Protein AF-A0A962V6L7-F1 (afdb_monomer)

Nearest PDB structures (foldseek):
  2yg5-assembly1_A-2  TM=6.414E-01  e=8.087E-04  Rhodococcus erythropolis
  2yg7-assembly2_B  TM=6.264E-01  e=8.589E-04  Rhodococcus erythropolis
  2yg6-assembly1_A  TM=6.309E-01  e=1.880E-03  Rhodococcus erythropolis
  6c71-assembly2_D-2  TM=6.045E-01  e=1.666E-03  Pseudomonas putida S16
  1gos-assembly1_A  TM=7.308E-01  e=9.004E-03  Homo sapiens

pLDDT: mean 92.3, std 7.52, range [54.34, 98.56]

Structure (mmCIF, N/CA/C/O backbone):
data_AF-A0A962V6L7-F1
#
_entry.id   AF-A0A962V6L7-F1
#
loop_
_atom_site.group_PDB
_atom_site.id
_atom_site.type_symbol
_atom_site.label_atom_id
_atom_site.label_alt_id
_atom_site.label_comp_id
_atom_site.label_asym_id
_atom_site.label_entity_id
_atom_site.label_seq_id
_atom_site.pdbx_PDB_ins_code
_atom_site.Cartn_x
_atom_site.Cartn_y
_atom_site.Cartn_z
_atom_site.occupancy
_atom_site.B_iso_or_equiv
_atom_site.auth_seq_id
_atom_site.auth_comp_id
_atom_site.auth_asym_id
_atom_site.auth_atom_id
_atom_site.pdbx_PDB_model_num
ATOM 1 N N . THR A 1 1 ? -13.309 -2.234 -19.458 1.00 56.94 1 THR A N 1
ATOM 2 C CA . THR A 1 1 ? -12.148 -1.330 -19.311 1.00 56.94 1 THR A CA 1
ATOM 3 C C . THR A 1 1 ? -10.928 -2.188 -19.048 1.00 56.94 1 THR A C 1
ATOM 5 O O . THR A 1 1 ? -11.046 -3.097 -18.237 1.00 56.94 1 THR A O 1
ATOM 8 N N . GLN A 1 2 ? -9.816 -1.990 -19.760 1.00 66.06 2 GLN A N 1
ATOM 9 C CA . GLN A 1 2 ? -8.560 -2.708 -19.496 1.00 66.06 2 GLN A CA 1
ATOM 10 C C . GLN A 1 2 ? -7.674 -1.850 -18.589 1.00 66.06 2 GLN A C 1
ATOM 12 O O . GLN A 1 2 ? -7.504 -0.662 -18.853 1.00 66.06 2 GLN A O 1
ATOM 17 N N . MET A 1 3 ? -7.132 -2.437 -17.523 1.00 75.31 3 MET A N 1
ATOM 18 C CA . MET A 1 3 ? -6.171 -1.767 -16.647 1.00 75.31 3 MET A CA 1
ATOM 19 C C . MET A 1 3 ? -4.764 -1.919 -17.238 1.00 75.31 3 MET A C 1
ATOM 21 O O . MET A 1 3 ? -4.361 -3.021 -17.603 1.00 75.31 3 MET A O 1
ATOM 25 N N . SER A 1 4 ? -4.016 -0.820 -17.340 1.00 82.62 4 SER A N 1
ATOM 26 C CA . SER A 1 4 ? -2.616 -0.827 -17.777 1.00 82.62 4 SER A CA 1
ATOM 27 C C . SER A 1 4 ? -1.814 0.229 -17.019 1.00 82.62 4 SER A C 1
ATOM 29 O O . SER A 1 4 ? -2.394 1.091 -16.365 1.00 82.62 4 SER A O 1
ATOM 31 N N . PHE A 1 5 ? -0.487 0.155 -17.109 1.00 87.88 5 PHE A N 1
ATOM 32 C CA . PHE A 1 5 ? 0.422 1.130 -16.512 1.00 87.88 5 PHE A CA 1
ATOM 33 C C . PHE A 1 5 ? 1.066 1.999 -17.597 1.00 87.88 5 PHE A C 1
ATOM 35 O O . PHE A 1 5 ? 1.584 1.482 -18.597 1.00 87.88 5 PHE A O 1
ATOM 42 N N . SER A 1 6 ? 1.057 3.312 -17.381 1.00 91.12 6 SER A N 1
ATOM 43 C CA . SER A 1 6 ? 1.708 4.308 -18.231 1.00 91.12 6 SER A CA 1
ATOM 44 C C . SER A 1 6 ? 2.464 5.325 -17.401 1.00 91.12 6 SER A C 1
ATOM 46 O O . SER A 1 6 ? 2.080 5.627 -16.275 1.00 91.12 6 SER A O 1
ATOM 48 N N . ILE A 1 7 ? 3.505 5.885 -18.003 1.00 93.38 7 ILE A N 1
ATOM 49 C CA . ILE A 1 7 ? 4.295 6.965 -17.431 1.00 93.38 7 ILE A CA 1
ATOM 50 C C . ILE A 1 7 ? 4.282 8.142 -18.383 1.00 93.38 7 ILE A C 1
ATOM 52 O O . ILE A 1 7 ? 4.470 7.969 -19.587 1.00 93.38 7 ILE A O 1
ATOM 56 N N . GLN A 1 8 ? 4.116 9.321 -17.800 1.00 93.44 8 GLN A N 1
ATOM 57 C CA . GLN A 1 8 ? 4.464 10.604 -18.376 1.00 93.44 8 GLN A CA 1
ATOM 58 C C . GLN A 1 8 ? 5.347 11.315 -17.353 1.00 93.44 8 GLN A C 1
ATOM 60 O O . GLN A 1 8 ? 4.944 11.537 -16.216 1.00 93.44 8 GLN A O 1
ATOM 65 N N . CYS A 1 9 ? 6.585 11.604 -17.732 1.00 92.50 9 CYS A N 1
ATOM 66 C CA . CYS A 1 9 ? 7.539 12.308 -16.892 1.00 92.50 9 CYS A CA 1
ATOM 67 C C . CYS A 1 9 ? 7.826 13.665 -17.525 1.00 92.50 9 CYS A C 1
ATOM 69 O O . CYS A 1 9 ? 8.613 13.746 -18.466 1.00 92.50 9 CYS A O 1
ATOM 71 N N . GLU A 1 10 ? 7.217 14.723 -16.995 1.00 91.94 10 GLU A N 1
ATOM 72 C CA . GLU A 1 10 ? 7.360 16.086 -17.525 1.00 91.94 10 GLU A CA 1
ATOM 73 C C . GLU A 1 10 ? 8.818 16.562 -17.516 1.00 91.94 10 GLU A C 1
ATOM 75 O O . GLU A 1 10 ? 9.298 17.114 -18.501 1.00 91.94 10 GLU A O 1
ATOM 80 N N . GLN A 1 11 ? 9.565 16.248 -16.451 1.00 90.19 11 GLN A N 1
ATOM 81 C CA . GLN A 1 11 ? 10.970 16.646 -16.298 1.00 90.19 11 GLN A CA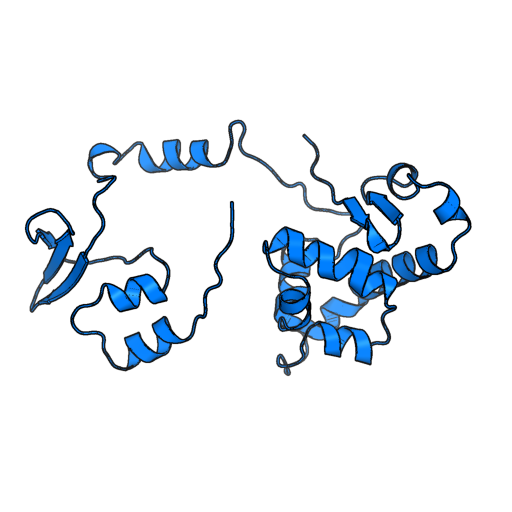 1
ATOM 82 C C . GLN A 1 11 ? 11.885 16.080 -17.394 1.00 90.19 11 GLN A C 1
ATOM 84 O O . GLN A 1 11 ? 12.805 16.753 -17.850 1.00 90.19 11 GLN A O 1
ATOM 89 N N . SER A 1 12 ? 11.661 14.829 -17.811 1.00 90.00 12 SER A N 1
ATOM 90 C CA . SER A 1 12 ? 12.481 14.163 -18.837 1.00 90.00 12 SER A CA 1
ATOM 91 C C . SER A 1 12 ? 11.824 14.142 -20.222 1.00 90.00 12 SER A C 1
ATOM 93 O O . SER A 1 12 ? 12.437 13.687 -21.194 1.00 90.00 12 SER A O 1
ATOM 95 N N . GLY A 1 13 ? 10.560 14.565 -20.304 1.00 92.75 13 GLY A N 1
ATOM 96 C CA . GLY A 1 13 ? 9.676 14.391 -21.452 1.00 92.75 13 GLY A CA 1
ATOM 97 C C . GLY A 1 13 ? 9.390 12.928 -21.817 1.00 92.75 13 GLY A C 1
ATOM 98 O O . GLY A 1 13 ? 8.934 12.674 -22.932 1.00 92.75 13 GLY A O 1
ATOM 99 N N . LEU A 1 14 ? 9.720 11.948 -20.966 1.00 93.81 14 LEU A N 1
ATOM 100 C CA . LEU A 1 14 ? 9.532 10.528 -21.273 1.00 93.81 14 LEU A CA 1
ATOM 101 C C . LEU A 1 14 ? 8.062 10.131 -21.150 1.00 93.81 14 LEU A C 1
ATOM 103 O O . LEU A 1 14 ? 7.465 10.302 -20.091 1.00 93.81 14 LEU A O 1
ATOM 107 N N . GLU A 1 15 ? 7.533 9.490 -22.191 1.00 95.25 15 GLU A N 1
ATOM 108 C CA . GLU A 1 15 ? 6.211 8.862 -22.158 1.00 95.25 15 GLU A CA 1
ATOM 109 C C . GLU A 1 15 ? 6.251 7.450 -22.740 1.00 95.25 15 GLU A C 1
ATOM 111 O O . GLU A 1 15 ? 6.875 7.210 -23.782 1.00 95.25 15 GLU A O 1
ATOM 116 N N . TYR A 1 16 ? 5.575 6.515 -22.071 1.00 94.62 16 TYR A N 1
ATOM 117 C CA . TYR A 1 16 ? 5.339 5.161 -22.571 1.00 94.62 16 TYR A CA 1
ATOM 118 C C . TYR A 1 16 ? 4.182 4.476 -21.832 1.00 94.62 16 TYR A C 1
ATOM 120 O O . TYR A 1 16 ? 3.827 4.838 -20.710 1.00 94.62 16 TYR A O 1
ATOM 128 N N . ASN A 1 17 ? 3.621 3.431 -22.443 1.00 91.81 17 ASN A N 1
ATOM 129 C CA . ASN A 1 17 ? 2.630 2.558 -21.818 1.00 91.81 17 ASN A CA 1
ATOM 130 C C . ASN A 1 17 ? 2.987 1.078 -22.035 1.00 91.81 17 ASN A C 1
ATOM 132 O O . ASN A 1 17 ? 3.243 0.644 -23.157 1.00 91.81 17 ASN A O 1
ATOM 136 N N . GLY A 1 18 ? 2.963 0.289 -20.959 1.00 86.50 18 GLY A N 1
ATOM 137 C CA . GLY A 1 18 ? 3.412 -1.107 -20.946 1.00 86.50 18 GLY A CA 1
ATOM 138 C C . GLY A 1 18 ? 2.405 -2.156 -21.443 1.00 86.50 18 GLY A C 1
ATOM 139 O O . GLY A 1 18 ? 2.578 -3.332 -21.109 1.00 86.50 18 GLY A O 1
ATOM 140 N N . ASN A 1 19 ? 1.340 -1.767 -22.157 1.00 84.44 19 ASN A N 1
ATOM 141 C CA . ASN A 1 19 ? 0.287 -2.678 -22.626 1.00 84.44 19 ASN A CA 1
ATOM 142 C C . ASN A 1 19 ? 0.658 -3.425 -23.920 1.00 84.44 19 ASN A C 1
ATOM 144 O O . ASN A 1 19 ? 0.469 -4.630 -24.025 1.00 84.44 19 ASN A O 1
ATOM 148 N N . THR A 1 20 ? 1.197 -2.717 -24.913 1.00 86.38 20 THR A N 1
ATOM 149 C CA . THR A 1 20 ? 1.570 -3.262 -26.230 1.00 86.38 20 THR A CA 1
ATOM 150 C C . THR A 1 20 ? 2.921 -2.705 -26.670 1.00 86.38 20 THR A C 1
ATOM 152 O O . THR A 1 20 ? 3.352 -1.670 -26.169 1.00 86.38 20 THR A O 1
ATOM 155 N N . LEU A 1 21 ? 3.578 -3.319 -27.659 1.00 88.06 21 LEU A N 1
ATOM 156 C CA . LEU A 1 21 ? 4.803 -2.742 -28.237 1.00 88.06 21 LEU A CA 1
ATOM 157 C C . LEU A 1 21 ? 4.549 -1.360 -28.854 1.00 88.06 21 LEU A C 1
ATOM 159 O O . LEU A 1 21 ? 5.361 -0.452 -28.700 1.00 88.06 21 LEU A O 1
ATOM 163 N N . ASN A 1 22 ? 3.399 -1.171 -29.507 1.00 90.44 22 ASN A N 1
ATOM 164 C CA . ASN A 1 22 ? 3.061 0.112 -30.115 1.00 90.44 22 ASN A CA 1
ATOM 165 C C . ASN A 1 22 ? 2.906 1.223 -29.063 1.00 90.44 22 ASN A C 1
ATOM 167 O O . ASN A 1 22 ? 3.403 2.327 -29.267 1.00 90.44 22 ASN A O 1
ATOM 171 N N . SER A 1 23 ? 2.262 0.915 -27.933 1.00 90.50 23 SER A N 1
ATOM 172 C CA . SER A 1 23 ? 2.089 1.845 -26.811 1.00 90.50 23 SER A CA 1
ATOM 173 C C . SER A 1 23 ? 3.369 2.020 -25.982 1.00 90.50 23 SER A C 1
ATOM 175 O O . SER A 1 23 ? 3.594 3.085 -25.410 1.00 90.50 23 SER A O 1
ATOM 177 N N . LEU A 1 24 ? 4.244 1.010 -25.954 1.00 91.81 24 LEU A N 1
ATOM 178 C CA . LEU A 1 24 ? 5.559 1.085 -25.314 1.00 91.81 24 LEU A CA 1
ATOM 179 C C . LEU A 1 24 ? 6.466 2.076 -26.051 1.00 91.81 24 LEU A C 1
ATOM 181 O O . LEU A 1 24 ? 7.175 2.859 -25.426 1.00 91.81 24 LEU A O 1
ATOM 185 N N . PHE A 1 25 ? 6.389 2.086 -27.382 1.00 94.44 25 PHE A N 1
ATOM 186 C CA . PHE A 1 25 ? 7.067 3.046 -28.250 1.00 94.44 25 PHE A CA 1
ATOM 187 C C . PHE A 1 25 ? 6.117 4.142 -28.750 1.00 94.44 25 PHE A C 1
ATOM 189 O O . PHE A 1 25 ? 6.234 4.569 -29.902 1.00 94.44 25 PHE A O 1
ATOM 196 N N . ALA A 1 26 ? 5.186 4.606 -27.904 1.00 92.94 26 ALA A N 1
ATOM 197 C CA . ALA A 1 26 ? 4.312 5.739 -28.226 1.00 92.94 26 ALA A CA 1
ATOM 198 C C . ALA A 1 26 ? 5.141 6.966 -28.653 1.00 92.94 26 ALA A C 1
ATOM 200 O O . ALA A 1 26 ? 4.867 7.590 -29.676 1.00 92.94 26 ALA A O 1
ATOM 201 N N . GLN A 1 27 ? 6.251 7.221 -27.953 1.00 94.81 27 GLN A N 1
ATOM 202 C CA . GLN A 1 27 ? 7.298 8.123 -28.421 1.00 94.81 27 GLN A CA 1
ATOM 203 C C . GLN A 1 27 ? 8.297 7.380 -29.321 1.00 94.81 27 GLN A C 1
ATOM 205 O O . GLN A 1 27 ? 9.201 6.695 -28.839 1.00 94.81 27 GLN A O 1
ATOM 210 N N . ARG A 1 28 ? 8.186 7.558 -30.646 1.00 94.31 28 ARG A N 1
ATOM 211 C CA . ARG A 1 28 ? 9.009 6.839 -31.646 1.00 94.31 28 ARG A CA 1
ATOM 212 C C . ARG A 1 28 ? 10.514 7.047 -31.492 1.00 94.31 28 ARG A C 1
ATOM 214 O O . ARG A 1 28 ? 11.278 6.123 -31.743 1.00 94.31 28 ARG A O 1
ATOM 221 N N . ARG A 1 29 ? 10.944 8.207 -30.985 1.00 93.69 29 ARG A N 1
ATOM 222 C CA . ARG A 1 29 ? 12.355 8.480 -30.646 1.00 93.69 29 ARG A CA 1
ATOM 223 C C . ARG A 1 29 ? 12.966 7.451 -29.684 1.00 93.69 29 ARG A C 1
ATOM 225 O O . ARG A 1 29 ? 14.175 7.245 -29.707 1.00 93.69 29 ARG A O 1
ATOM 232 N N . ASN A 1 30 ? 12.149 6.774 -28.869 1.00 93.81 30 ASN A N 1
ATOM 233 C CA . ASN A 1 30 ? 12.625 5.739 -27.952 1.00 93.81 30 ASN A CA 1
ATOM 234 C C . ASN A 1 30 ? 13.147 4.491 -28.686 1.00 93.81 30 ASN A C 1
ATOM 236 O O . ASN A 1 30 ? 13.964 3.773 -28.114 1.00 93.81 30 ASN A O 1
ATOM 240 N N . LEU A 1 31 ? 12.769 4.274 -29.956 1.00 92.88 31 LEU A N 1
ATOM 241 C CA . LEU A 1 31 ? 13.322 3.199 -30.793 1.00 92.88 31 LEU A CA 1
ATOM 242 C C . LEU A 1 31 ? 14.832 3.336 -31.005 1.00 92.88 31 LEU A C 1
ATOM 244 O O . LEU A 1 31 ? 15.510 2.330 -31.186 1.00 92.88 31 LEU A O 1
ATOM 248 N N . LEU A 1 32 ? 15.355 4.563 -30.953 1.00 94.81 32 LEU A N 1
ATOM 249 C CA . LEU A 1 32 ? 16.772 4.873 -31.145 1.00 94.81 32 LEU A CA 1
ATOM 250 C C . LEU A 1 32 ? 17.468 5.278 -29.838 1.00 94.81 32 LEU A C 1
ATOM 252 O O . LEU A 1 32 ? 18.606 5.730 -29.872 1.00 94.81 32 LEU A O 1
ATOM 256 N N . ARG A 1 33 ? 16.805 5.147 -28.677 1.00 94.06 33 ARG A N 1
ATOM 257 C CA . ARG A 1 33 ? 17.316 5.623 -27.381 1.00 94.06 33 ARG A CA 1
ATOM 258 C C . ARG A 1 33 ? 17.926 4.465 -26.580 1.00 94.06 33 ARG A C 1
ATOM 260 O O . ARG A 1 33 ? 17.176 3.720 -25.945 1.00 94.06 33 ARG A O 1
ATOM 267 N N . PRO A 1 34 ? 19.265 4.334 -26.479 1.00 93.94 34 PRO A N 1
ATOM 268 C CA . PRO A 1 34 ? 19.895 3.201 -25.787 1.00 93.94 34 PRO A CA 1
ATOM 269 C C . PRO A 1 34 ? 19.501 3.099 -24.308 1.00 93.94 34 PRO A C 1
ATOM 271 O O . PRO A 1 34 ? 19.337 2.006 -23.768 1.00 93.94 34 PRO A O 1
ATOM 274 N N . GLY A 1 35 ? 19.292 4.247 -23.651 1.00 93.62 35 GLY A N 1
ATOM 275 C CA . GLY A 1 35 ? 18.826 4.303 -22.264 1.00 93.62 35 GLY A CA 1
ATOM 276 C C . GLY A 1 35 ? 17.453 3.655 -22.050 1.00 93.62 35 GLY A C 1
ATOM 277 O O . GLY A 1 35 ? 17.235 3.043 -21.008 1.00 93.62 35 GLY A O 1
ATOM 278 N N . PHE A 1 36 ? 16.559 3.719 -23.044 1.00 95.50 36 PHE A N 1
ATOM 279 C CA . PHE A 1 36 ? 15.237 3.096 -22.964 1.00 95.50 36 PHE A CA 1
ATOM 280 C C . PHE A 1 36 ? 15.351 1.568 -23.002 1.00 95.50 36 PHE A C 1
ATOM 282 O O . PHE A 1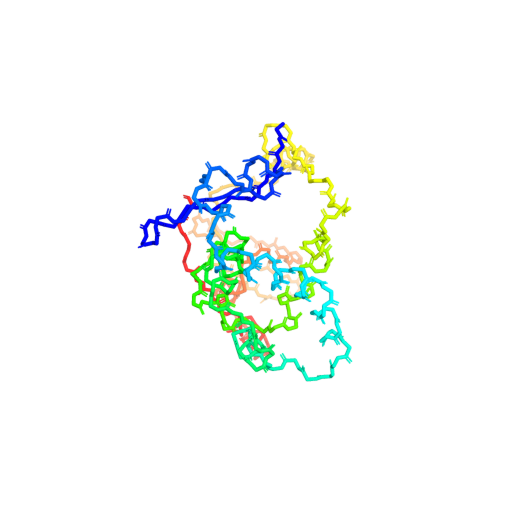 36 ? 14.799 0.886 -22.148 1.00 95.50 36 PHE A O 1
ATOM 289 N N . TYR A 1 37 ? 16.174 1.015 -23.897 1.00 96.19 37 TYR A N 1
ATOM 290 C CA . TYR A 1 37 ? 16.429 -0.430 -23.924 1.00 96.19 37 TYR A CA 1
ATOM 291 C C . TYR A 1 37 ? 17.142 -0.938 -22.670 1.00 96.19 37 TYR A C 1
ATOM 293 O O . TYR A 1 37 ? 16.826 -2.023 -22.184 1.00 96.19 37 TYR A O 1
ATOM 301 N N . ARG A 1 38 ? 18.068 -0.152 -22.101 1.00 96.50 38 ARG A N 1
ATOM 302 C CA . ARG A 1 38 ? 18.679 -0.476 -20.802 1.00 96.50 38 ARG A CA 1
ATOM 303 C C . ARG A 1 38 ? 17.629 -0.568 -19.696 1.00 96.50 38 ARG A C 1
ATOM 305 O O . ARG A 1 38 ? 17.668 -1.524 -18.932 1.00 96.50 38 ARG A O 1
ATOM 312 N N . MET A 1 39 ? 16.681 0.372 -19.655 1.00 96.75 39 MET A N 1
ATOM 313 C CA . MET A 1 39 ? 15.548 0.329 -18.728 1.00 96.75 39 MET A CA 1
ATOM 314 C C . MET A 1 39 ? 14.719 -0.947 -18.919 1.00 96.75 39 MET A C 1
ATOM 316 O O . MET A 1 39 ? 14.493 -1.664 -17.952 1.00 96.75 39 MET A O 1
ATOM 320 N N . LEU A 1 40 ? 14.330 -1.284 -20.156 1.00 95.69 40 LEU A N 1
ATOM 321 C CA . LEU A 1 40 ? 13.559 -2.503 -20.445 1.00 95.69 40 LEU A CA 1
ATOM 322 C C . LEU A 1 40 ? 14.299 -3.780 -20.025 1.00 95.69 40 LEU A C 1
ATOM 324 O O . LEU A 1 40 ? 13.707 -4.677 -19.427 1.00 95.69 40 LEU A O 1
ATOM 328 N N . ARG A 1 41 ? 15.606 -3.853 -20.293 1.00 96.75 41 ARG A N 1
ATOM 329 C CA . ARG A 1 41 ? 16.453 -4.967 -19.851 1.00 96.75 41 ARG A CA 1
ATOM 330 C C . ARG A 1 41 ? 16.465 -5.087 -18.328 1.00 96.75 41 ARG A C 1
ATOM 332 O O . ARG A 1 41 ? 16.375 -6.198 -17.810 1.00 96.75 41 ARG A O 1
ATOM 339 N N . ASP A 1 42 ? 16.569 -3.965 -17.625 1.00 97.88 42 ASP A N 1
ATOM 340 C CA . ASP A 1 42 ? 16.579 -3.932 -16.165 1.00 97.88 42 ASP A CA 1
ATOM 341 C C . ASP A 1 42 ? 15.217 -4.346 -15.575 1.00 97.88 42 ASP A C 1
ATOM 343 O O . ASP A 1 42 ? 15.209 -5.071 -14.583 1.00 97.88 42 ASP A O 1
ATOM 347 N N . ILE A 1 43 ? 14.087 -4.024 -16.228 1.00 95.50 43 ILE A N 1
ATOM 348 C CA . ILE A 1 43 ? 12.752 -4.547 -15.862 1.00 95.50 43 ILE A CA 1
ATOM 349 C C . ILE A 1 43 ? 12.737 -6.076 -15.920 1.00 95.50 43 ILE A C 1
ATOM 351 O O . ILE A 1 43 ? 12.383 -6.737 -14.944 1.00 95.50 43 ILE A O 1
ATOM 355 N N . LEU A 1 44 ? 13.155 -6.657 -17.050 1.00 95.25 44 LEU A N 1
ATOM 356 C CA . LEU A 1 44 ? 13.185 -8.114 -17.216 1.00 95.25 44 LEU A CA 1
ATOM 357 C C . LEU A 1 44 ? 14.143 -8.778 -16.220 1.00 95.25 44 LEU A C 1
ATOM 359 O O . LEU A 1 44 ? 13.847 -9.843 -15.674 1.00 95.25 44 LEU A O 1
ATOM 363 N N . ARG A 1 45 ? 15.289 -8.137 -15.958 1.00 96.69 45 ARG A N 1
ATOM 364 C CA . ARG A 1 45 ? 16.261 -8.601 -14.967 1.00 96.69 45 ARG A CA 1
ATOM 365 C C . ARG A 1 45 ? 15.659 -8.600 -13.564 1.00 96.69 45 ARG A C 1
ATOM 367 O O . ARG A 1 45 ? 15.789 -9.613 -12.884 1.00 96.69 45 ARG A O 1
ATOM 374 N N . PHE A 1 46 ? 14.995 -7.515 -13.166 1.00 96.56 46 PHE A N 1
ATOM 375 C CA . PHE A 1 46 ? 14.343 -7.384 -11.863 1.00 96.56 46 PHE A CA 1
ATOM 376 C C . PHE A 1 46 ? 13.273 -8.451 -11.672 1.00 96.56 46 PHE A C 1
ATOM 378 O O . PHE A 1 46 ? 13.337 -9.213 -10.714 1.00 96.56 46 PHE A O 1
ATOM 385 N N . ASN A 1 47 ? 12.368 -8.585 -12.639 1.00 94.06 47 ASN A N 1
ATOM 386 C CA . ASN A 1 47 ? 11.285 -9.565 -12.612 1.00 94.06 47 ASN A CA 1
ATOM 387 C C . ASN A 1 47 ? 11.776 -11.003 -12.378 1.00 94.06 47 ASN A C 1
ATOM 389 O O . ASN A 1 47 ? 11.138 -11.770 -11.661 1.00 94.06 47 ASN A O 1
ATOM 393 N N . ARG A 1 48 ? 12.933 -11.355 -12.949 1.00 94.06 48 ARG A N 1
ATOM 394 C CA . ARG A 1 48 ? 13.551 -12.676 -12.790 1.00 94.06 48 ARG A CA 1
ATOM 395 C C . ARG A 1 48 ? 14.364 -12.822 -11.500 1.00 94.06 48 ARG A C 1
ATOM 397 O O . ARG A 1 48 ? 14.331 -13.885 -10.894 1.00 94.06 48 ARG A O 1
ATOM 404 N N . ALA A 1 49 ? 15.146 -11.809 -11.124 1.00 93.38 49 ALA A N 1
ATOM 405 C CA . ALA A 1 49 ? 16.144 -11.919 -10.056 1.00 93.38 49 ALA A CA 1
ATOM 406 C C . ALA A 1 49 ? 15.606 -11.534 -8.670 1.00 93.38 49 ALA A C 1
ATOM 408 O O . ALA A 1 49 ? 16.028 -12.115 -7.674 1.00 93.38 49 ALA A O 1
ATOM 409 N N . ALA A 1 50 ? 14.670 -10.583 -8.598 1.00 92.44 50 ALA A N 1
ATOM 410 C CA . ALA A 1 50 ? 14.128 -10.078 -7.341 1.00 92.44 50 ALA A CA 1
ATOM 411 C C . ALA A 1 50 ? 13.520 -11.170 -6.438 1.00 92.44 50 ALA A C 1
ATOM 413 O O . ALA A 1 50 ? 13.796 -11.135 -5.239 1.00 92.44 50 ALA A O 1
ATOM 414 N N . PRO A 1 51 ? 12.779 -12.181 -6.951 1.00 92.69 51 PRO A N 1
ATOM 415 C CA . PRO A 1 51 ? 12.232 -13.247 -6.110 1.00 92.69 51 PRO A CA 1
ATOM 416 C C . PRO A 1 51 ? 13.271 -14.012 -5.284 1.00 92.69 51 PRO A C 1
ATOM 418 O O . PRO A 1 51 ? 12.927 -14.517 -4.222 1.00 92.69 51 PRO A O 1
ATOM 421 N N . ALA A 1 52 ? 14.531 -14.085 -5.725 1.00 91.44 52 ALA A N 1
ATOM 422 C CA . ALA A 1 52 ? 15.583 -14.758 -4.964 1.00 91.44 52 ALA A CA 1
ATOM 423 C C . ALA A 1 52 ? 15.873 -14.063 -3.620 1.00 91.44 52 ALA A C 1
ATOM 425 O O . ALA A 1 52 ? 16.252 -14.730 -2.660 1.00 91.44 52 ALA A O 1
ATOM 426 N N . LEU A 1 53 ? 15.628 -12.748 -3.519 1.00 89.19 53 LEU A N 1
ATOM 427 C CA . LEU A 1 53 ? 15.761 -12.003 -2.262 1.00 89.19 53 LEU A CA 1
ATOM 428 C C . LEU A 1 53 ? 14.776 -12.503 -1.195 1.00 89.19 53 LEU A C 1
ATOM 430 O O . LEU A 1 53 ? 15.055 -12.417 -0.008 1.00 89.19 53 LEU A O 1
ATOM 434 N N . LEU A 1 54 ? 13.643 -13.075 -1.607 1.00 89.19 54 LEU A N 1
ATOM 435 C CA . LEU A 1 54 ? 12.606 -13.568 -0.699 1.00 89.19 54 LEU A CA 1
ATOM 436 C C . LEU A 1 54 ? 12.992 -14.848 0.054 1.00 89.19 54 LEU A C 1
ATOM 438 O O . LEU A 1 54 ? 12.249 -15.268 0.941 1.00 89.19 54 LEU A O 1
ATOM 442 N N . ALA A 1 55 ? 14.105 -15.481 -0.328 1.00 87.56 55 ALA A N 1
ATOM 443 C CA . ALA A 1 55 ? 14.691 -16.619 0.375 1.00 87.56 55 ALA A CA 1
ATOM 444 C C . ALA A 1 55 ? 15.776 -16.201 1.385 1.00 87.56 55 ALA A C 1
ATOM 446 O O . ALA A 1 55 ? 16.211 -17.029 2.184 1.00 87.56 55 ALA A O 1
ATOM 447 N N . ALA A 1 56 ? 16.233 -14.944 1.351 1.00 81.88 56 ALA A N 1
ATOM 448 C CA . ALA A 1 56 ? 17.209 -14.437 2.306 1.00 81.88 56 ALA A CA 1
ATOM 449 C C . ALA A 1 56 ? 16.552 -14.192 3.675 1.00 81.88 56 ALA A C 1
ATOM 451 O O . ALA A 1 56 ? 15.393 -13.795 3.758 1.00 81.88 56 ALA A O 1
ATOM 452 N N . ALA A 1 57 ? 17.304 -14.427 4.753 1.00 67.25 57 ALA A N 1
ATOM 453 C CA . ALA A 1 57 ? 16.829 -14.192 6.117 1.00 67.25 57 ALA A CA 1
ATOM 454 C C . ALA A 1 57 ? 16.888 -12.708 6.529 1.00 67.25 57 ALA A C 1
ATOM 456 O O . ALA A 1 57 ? 16.169 -12.297 7.439 1.00 67.25 57 ALA A O 1
ATOM 457 N N . ASP A 1 58 ? 17.741 -11.913 5.876 1.00 68.69 58 ASP A N 1
ATOM 458 C CA . ASP A 1 58 ? 17.886 -10.485 6.159 1.00 68.69 58 ASP A CA 1
ATOM 459 C C . ASP A 1 58 ? 16.874 -9.658 5.356 1.00 68.69 58 ASP A C 1
ATOM 461 O O . ASP A 1 58 ? 16.878 -9.652 4.124 1.00 68.69 58 ASP A O 1
ATOM 465 N N . ASN A 1 59 ? 16.011 -8.946 6.083 1.00 73.12 59 ASN A N 1
ATOM 466 C CA . ASN A 1 59 ? 14.894 -8.172 5.545 1.00 73.12 59 ASN A CA 1
ATOM 467 C C . ASN A 1 59 ? 15.069 -6.654 5.713 1.00 73.12 59 ASN A C 1
ATOM 469 O O . ASN A 1 59 ? 14.122 -5.909 5.453 1.00 73.12 59 ASN A O 1
ATOM 473 N N . ASN A 1 60 ? 16.246 -6.186 6.140 1.00 81.94 60 ASN A N 1
ATOM 474 C CA . ASN A 1 60 ? 16.431 -4.788 6.542 1.00 81.94 60 ASN A CA 1
ATOM 475 C C . ASN A 1 60 ? 16.930 -3.857 5.426 1.00 81.94 60 ASN A C 1
ATOM 477 O O . ASN A 1 60 ? 17.008 -2.649 5.642 1.00 81.94 60 ASN A O 1
ATOM 481 N N . LEU A 1 61 ? 17.243 -4.372 4.230 1.00 91.94 61 LEU A N 1
ATOM 482 C CA . LEU A 1 61 ? 17.626 -3.516 3.105 1.00 91.94 61 LEU A CA 1
ATOM 483 C C . LEU A 1 61 ? 16.447 -2.671 2.609 1.00 91.94 61 LEU A C 1
ATOM 485 O O . LEU A 1 61 ? 15.363 -3.191 2.316 1.00 91.94 61 LEU A O 1
ATOM 489 N N . SER A 1 62 ? 16.698 -1.375 2.420 1.00 95.19 62 SER A N 1
ATOM 490 C CA . SER A 1 62 ? 15.775 -0.516 1.685 1.00 95.19 62 SER A CA 1
ATOM 491 C C . SER A 1 62 ? 15.718 -0.925 0.209 1.00 95.19 62 SER A C 1
ATOM 493 O O . SER A 1 62 ? 16.661 -1.505 -0.343 1.00 95.19 62 SER A O 1
ATOM 495 N N . LEU A 1 63 ? 14.600 -0.621 -0.450 1.00 96.06 63 LEU A N 1
ATOM 496 C CA . LEU A 1 63 ? 14.422 -0.884 -1.872 1.00 96.06 63 LEU A CA 1
ATOM 497 C C . LEU A 1 63 ? 15.519 -0.200 -2.694 1.00 96.06 63 LEU A C 1
ATOM 499 O O . LEU A 1 63 ? 16.096 -0.828 -3.578 1.00 96.06 63 LEU A O 1
ATOM 503 N N . LEU A 1 64 ? 15.835 1.062 -2.400 1.00 96.44 64 LEU A N 1
ATOM 504 C CA . LEU A 1 64 ? 16.856 1.796 -3.140 1.00 96.44 64 LEU A CA 1
ATOM 505 C C . LEU A 1 64 ? 18.250 1.181 -2.966 1.00 96.44 64 LEU A C 1
ATOM 507 O O . LEU A 1 64 ? 18.938 0.991 -3.970 1.00 96.44 64 LEU A O 1
ATOM 511 N N . ASP A 1 65 ? 18.635 0.809 -1.743 1.00 95.50 65 ASP A N 1
ATOM 512 C CA . ASP A 1 65 ? 19.946 0.201 -1.476 1.00 95.50 65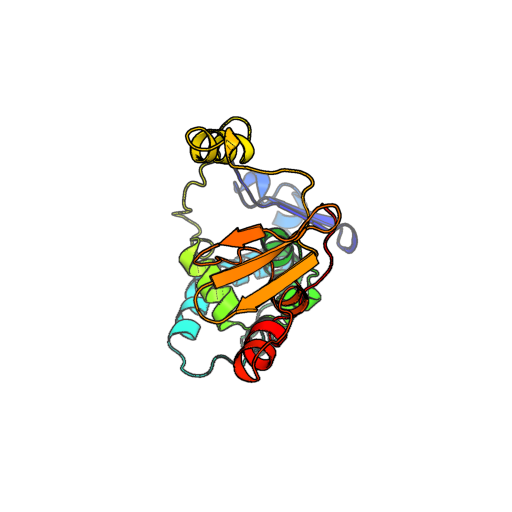 ASP A CA 1
ATOM 513 C C . ASP A 1 65 ? 20.088 -1.147 -2.188 1.00 95.50 65 ASP A C 1
ATOM 515 O O . ASP A 1 65 ? 21.122 -1.432 -2.801 1.00 95.50 65 ASP A O 1
ATOM 519 N N . TYR A 1 66 ? 19.029 -1.964 -2.187 1.00 95.25 66 TYR A N 1
ATOM 520 C CA . TYR A 1 66 ? 18.990 -3.212 -2.951 1.00 95.25 66 TYR A CA 1
ATOM 521 C C . TYR A 1 66 ? 19.200 -2.963 -4.451 1.00 95.25 66 TYR A C 1
ATOM 523 O O . TYR A 1 66 ? 19.984 -3.654 -5.110 1.00 95.25 66 TYR A O 1
ATOM 531 N N . LEU A 1 67 ? 18.523 -1.957 -5.007 1.00 96.44 67 LEU A N 1
ATOM 532 C CA . LEU A 1 67 ? 18.610 -1.648 -6.431 1.00 96.44 67 LEU A CA 1
ATOM 533 C C . LEU A 1 67 ? 19.990 -1.107 -6.825 1.00 96.44 67 LEU A C 1
ATOM 535 O O . LEU A 1 67 ? 20.523 -1.474 -7.875 1.00 96.44 67 LEU A O 1
ATOM 539 N N . GLN A 1 68 ? 20.577 -0.254 -5.988 1.00 95.56 68 GLN A N 1
ATOM 540 C CA . GLN A 1 68 ? 21.898 0.321 -6.227 1.00 95.56 68 GLN A CA 1
ATOM 541 C C . GLN A 1 68 ? 23.002 -0.732 -6.089 1.00 95.56 68 GLN A C 1
ATOM 543 O O . GLN A 1 68 ? 23.811 -0.877 -7.006 1.00 95.56 68 GLN A O 1
ATOM 548 N N . SER A 1 69 ? 22.989 -1.525 -5.013 1.00 94.06 69 SER A N 1
ATOM 549 C CA . SER A 1 69 ? 23.955 -2.616 -4.802 1.00 94.06 69 SER A CA 1
ATOM 550 C C . SER A 1 69 ? 23.874 -3.699 -5.884 1.00 94.06 69 SER A C 1
ATOM 552 O O . SER A 1 69 ? 24.895 -4.252 -6.287 1.00 94.06 69 SER A O 1
ATOM 554 N N . SER A 1 70 ? 22.683 -3.943 -6.438 1.00 94.12 70 SER A N 1
ATOM 555 C CA . SER A 1 70 ? 22.469 -4.876 -7.555 1.00 94.12 70 SER A CA 1
ATOM 556 C C . SER A 1 70 ? 22.719 -4.254 -8.943 1.00 94.12 70 SER A C 1
ATOM 558 O O . SER A 1 70 ? 22.455 -4.884 -9.973 1.00 94.12 70 SER A O 1
ATOM 560 N N . GLY A 1 71 ? 23.189 -3.003 -9.005 1.00 96.50 71 GLY A N 1
ATOM 561 C CA . GLY A 1 71 ? 23.568 -2.319 -10.242 1.00 96.50 71 GLY A CA 1
ATOM 562 C C . GLY A 1 71 ? 22.405 -2.092 -11.212 1.00 96.50 71 GLY A C 1
ATOM 563 O O . GLY A 1 71 ? 22.552 -2.328 -12.416 1.00 96.50 71 GLY A O 1
ATOM 564 N N . TYR A 1 72 ? 21.211 -1.745 -10.720 1.00 98.06 72 TYR A N 1
ATOM 565 C CA . TYR A 1 72 ? 20.086 -1.323 -11.569 1.00 98.06 72 TYR A CA 1
ATOM 566 C C . TYR A 1 72 ? 20.270 0.118 -12.055 1.00 98.06 72 TYR A C 1
ATOM 568 O O . TYR A 1 72 ? 20.750 0.987 -11.330 1.00 98.06 72 TYR A O 1
ATOM 576 N N . GLY A 1 73 ? 19.909 0.381 -13.312 1.00 97.19 73 GLY A N 1
ATOM 577 C CA . GLY A 1 73 ? 20.072 1.696 -13.918 1.00 97.19 73 GLY A CA 1
ATOM 578 C C . GLY A 1 73 ? 19.070 2.730 -13.401 1.00 97.19 73 GLY A C 1
ATOM 579 O O . GLY A 1 73 ? 17.907 2.423 -13.150 1.00 97.19 73 GLY A O 1
ATOM 580 N N . LYS A 1 74 ? 19.501 3.997 -13.356 1.00 95.50 74 LYS A N 1
ATOM 581 C CA . LYS A 1 74 ? 18.688 5.150 -12.928 1.00 95.50 74 LYS A CA 1
ATOM 582 C C . LYS A 1 74 ? 17.324 5.230 -13.627 1.00 95.50 74 LYS A C 1
ATOM 584 O O . LYS A 1 74 ? 16.312 5.388 -12.963 1.00 95.50 74 LYS A O 1
ATOM 589 N N . ALA A 1 75 ? 17.281 5.027 -14.947 1.00 95.38 75 ALA A N 1
ATOM 590 C CA . ALA A 1 75 ? 16.029 5.054 -15.711 1.00 95.38 75 ALA A CA 1
ATOM 591 C C . ALA A 1 75 ? 15.021 3.982 -15.255 1.00 95.38 75 ALA A C 1
ATOM 593 O O . ALA A 1 75 ? 13.828 4.249 -15.203 1.00 95.38 75 ALA A O 1
ATOM 594 N N . PHE A 1 76 ? 15.483 2.785 -14.885 1.00 97.12 76 PHE A N 1
ATOM 595 C CA . PHE A 1 76 ? 14.611 1.746 -14.332 1.00 97.12 76 PHE A CA 1
ATOM 596 C C . PHE A 1 76 ? 14.064 2.130 -12.956 1.00 97.12 76 PHE A C 1
ATOM 598 O O . PHE A 1 76 ? 12.874 1.963 -12.697 1.00 97.12 76 PHE A O 1
ATOM 605 N N . ILE A 1 77 ? 14.913 2.686 -12.095 1.00 96.75 77 ILE A N 1
ATOM 606 C CA . ILE A 1 77 ? 14.511 3.101 -10.750 1.00 96.75 77 ILE A CA 1
ATOM 607 C C . ILE A 1 77 ? 13.497 4.254 -10.838 1.00 96.75 77 ILE A C 1
ATOM 609 O O . ILE A 1 77 ? 12.390 4.150 -10.315 1.00 96.75 77 ILE A O 1
ATOM 613 N N . GLU A 1 78 ? 13.835 5.323 -11.557 1.00 94.88 78 GLU A N 1
ATOM 614 C CA . GLU A 1 78 ? 13.095 6.592 -11.541 1.00 94.88 78 GLU A CA 1
ATOM 615 C C . GLU A 1 78 ? 11.926 6.670 -12.522 1.00 94.88 78 GLU A C 1
ATOM 617 O O . GLU A 1 78 ? 11.011 7.459 -12.307 1.00 94.88 78 GLU A O 1
ATOM 622 N N . HIS A 1 79 ? 11.937 5.898 -13.611 1.00 94.94 79 HIS A N 1
ATOM 623 C CA . HIS A 1 79 ? 10.895 5.975 -14.644 1.00 94.94 79 HIS A CA 1
ATOM 624 C C . HIS A 1 79 ? 10.052 4.709 -14.766 1.00 94.94 79 HIS A C 1
ATOM 626 O O . HIS A 1 79 ? 9.169 4.646 -15.621 1.00 94.94 79 HIS A O 1
ATOM 632 N N . TYR A 1 80 ? 10.310 3.700 -13.935 1.00 95.00 80 TYR A N 1
ATOM 633 C CA . TYR A 1 80 ? 9.503 2.487 -13.895 1.00 95.00 80 TYR A CA 1
ATOM 634 C C . TYR A 1 80 ? 9.154 2.100 -12.462 1.00 95.00 80 TYR A C 1
ATOM 636 O O . TYR A 1 80 ? 7.985 2.160 -12.091 1.00 95.00 80 TYR A O 1
ATOM 644 N N . LEU A 1 81 ? 10.146 1.740 -11.644 1.00 95.75 81 LEU A N 1
ATOM 645 C CA . LEU A 1 81 ? 9.867 1.042 -10.392 1.00 95.75 81 LEU A CA 1
ATOM 646 C C . LEU A 1 81 ? 9.302 1.959 -9.301 1.00 95.75 81 LEU A C 1
ATOM 648 O O . LEU A 1 81 ? 8.261 1.641 -8.727 1.00 95.75 81 LEU A O 1
ATOM 652 N N . LEU A 1 82 ? 9.949 3.102 -9.035 1.00 95.31 82 LEU A N 1
ATOM 653 C CA . LEU A 1 82 ? 9.463 4.044 -8.024 1.00 95.31 82 LEU A CA 1
ATOM 654 C C . LEU A 1 82 ? 8.119 4.675 -8.415 1.00 95.31 82 LEU A C 1
ATOM 656 O O . LEU A 1 82 ? 7.233 4.682 -7.564 1.00 95.31 82 LEU A O 1
ATOM 660 N N . PRO A 1 83 ? 7.896 5.129 -9.667 1.00 93.75 83 PRO A N 1
ATOM 661 C CA . PRO A 1 83 ? 6.580 5.618 -10.076 1.00 93.75 83 PRO A CA 1
ATOM 662 C C . PRO A 1 83 ? 5.475 4.560 -9.990 1.00 93.75 83 PRO A C 1
ATOM 664 O O . PRO A 1 83 ? 4.358 4.874 -9.592 1.00 93.75 83 PRO A O 1
ATOM 667 N N . MET A 1 84 ? 5.774 3.300 -10.330 1.00 93.81 84 MET A N 1
ATOM 668 C CA . MET A 1 84 ? 4.810 2.207 -10.190 1.00 93.81 84 MET A CA 1
ATOM 669 C C . MET A 1 84 ? 4.440 1.981 -8.725 1.00 93.81 84 MET A C 1
ATOM 671 O O . MET A 1 84 ? 3.259 1.878 -8.407 1.00 93.81 84 MET A O 1
ATOM 675 N N . GLY A 1 85 ? 5.430 1.950 -7.828 1.00 94.25 85 GLY A N 1
ATOM 676 C CA . GLY A 1 85 ? 5.164 1.876 -6.394 1.00 94.25 85 GLY A CA 1
ATOM 677 C C . GLY A 1 85 ? 4.358 3.079 -5.897 1.00 94.25 85 GLY A C 1
ATOM 678 O O . GLY A 1 85 ? 3.361 2.905 -5.205 1.00 94.25 85 GLY A O 1
ATOM 679 N N . ALA A 1 86 ? 4.721 4.291 -6.311 1.00 92.00 86 ALA A N 1
ATOM 680 C CA . ALA A 1 86 ? 4.016 5.507 -5.914 1.00 92.00 86 ALA A CA 1
ATOM 681 C C . ALA A 1 86 ? 2.533 5.462 -6.315 1.00 92.00 86 ALA A C 1
ATOM 683 O O . ALA A 1 86 ? 1.671 5.804 -5.511 1.00 92.00 86 ALA A O 1
ATOM 684 N N . ALA A 1 87 ? 2.229 4.958 -7.515 1.00 90.50 87 ALA A N 1
ATOM 685 C CA . ALA A 1 87 ? 0.858 4.779 -7.984 1.00 90.50 87 ALA A CA 1
ATOM 686 C C . ALA A 1 87 ? 0.079 3.705 -7.200 1.00 90.50 87 ALA A C 1
ATOM 688 O O . ALA A 1 87 ? -1.119 3.863 -6.989 1.00 90.50 87 ALA A O 1
ATOM 689 N N . ILE A 1 88 ? 0.736 2.622 -6.767 1.00 91.00 88 ILE A N 1
ATOM 690 C CA . ILE A 1 88 ? 0.096 1.528 -6.013 1.00 91.00 88 ILE A CA 1
ATOM 691 C C . ILE A 1 88 ? -0.227 1.951 -4.577 1.00 91.00 88 ILE A C 1
ATOM 693 O O . ILE A 1 88 ? -1.307 1.648 -4.077 1.00 91.00 88 ILE A O 1
ATOM 697 N N . TRP A 1 89 ? 0.713 2.620 -3.909 1.00 90.75 89 TRP A N 1
ATOM 698 C CA . TRP A 1 89 ? 0.591 2.984 -2.494 1.00 90.75 89 TRP A CA 1
ATOM 699 C C . TRP A 1 89 ? 0.142 4.427 -2.263 1.00 90.75 89 TRP A C 1
ATOM 701 O O . TRP A 1 89 ? 0.089 4.850 -1.112 1.00 90.75 89 TRP A O 1
ATOM 711 N N . SER A 1 90 ? -0.162 5.180 -3.327 1.00 88.69 90 SER A N 1
ATOM 712 C CA . SER A 1 90 ? -0.490 6.612 -3.260 1.00 88.69 90 SER A CA 1
ATOM 713 C C . SER A 1 90 ? 0.495 7.382 -2.372 1.00 88.69 90 SER A C 1
ATOM 715 O O . SER A 1 90 ? 0.105 8.155 -1.504 1.00 88.69 90 SER A O 1
ATOM 717 N N . ALA A 1 91 ? 1.787 7.107 -2.555 1.00 87.62 91 ALA A N 1
ATOM 718 C CA . ALA A 1 91 ? 2.851 7.601 -1.692 1.00 87.62 91 ALA A CA 1
ATOM 719 C C . ALA A 1 91 ? 3.960 8.258 -2.511 1.00 87.62 91 ALA A C 1
ATOM 721 O O . ALA A 1 91 ? 4.184 7.926 -3.676 1.00 87.62 91 ALA A O 1
ATOM 722 N N . GLU A 1 92 ? 4.697 9.171 -1.883 1.00 87.94 92 GLU A N 1
ATOM 723 C CA . GLU A 1 92 ? 5.811 9.843 -2.542 1.00 87.94 92 GLU A CA 1
ATOM 724 C C . GLU A 1 92 ? 6.905 8.843 -2.966 1.00 87.94 92 GLU A C 1
ATOM 726 O O . GLU A 1 92 ? 7.250 7.939 -2.194 1.00 87.94 92 GLU A O 1
ATOM 731 N N . PRO A 1 93 ? 7.550 9.032 -4.136 1.00 87.94 93 PRO A N 1
ATOM 732 C CA . PRO A 1 93 ? 8.619 8.146 -4.605 1.00 87.94 93 PRO A CA 1
ATOM 733 C C . PRO A 1 93 ? 9.756 7.939 -3.592 1.00 87.94 93 PRO A C 1
ATOM 735 O O . PRO A 1 93 ? 10.330 6.853 -3.520 1.00 87.94 93 PRO A O 1
ATOM 738 N N . GLY A 1 94 ? 10.066 8.955 -2.777 1.00 90.19 94 GLY A N 1
ATOM 739 C CA . GLY A 1 94 ? 11.086 8.865 -1.730 1.00 90.19 94 GLY A CA 1
ATOM 740 C C . GLY A 1 94 ? 10.728 7.892 -0.600 1.00 90.19 94 GLY A C 1
ATOM 741 O O . GLY A 1 94 ? 11.617 7.257 -0.038 1.00 90.19 94 GLY A O 1
ATOM 742 N N . LEU A 1 95 ? 9.441 7.728 -0.282 1.00 89.81 95 LEU A N 1
ATOM 743 C CA . LEU A 1 95 ? 8.987 6.724 0.684 1.00 89.81 95 LEU A CA 1
ATOM 744 C C . LEU A 1 95 ? 9.034 5.324 0.088 1.00 89.81 95 LEU A C 1
ATOM 746 O O . LEU A 1 95 ? 9.495 4.399 0.752 1.00 89.81 95 LEU A O 1
ATOM 750 N N . ILE A 1 96 ? 8.656 5.187 -1.185 1.00 94.56 96 ILE A N 1
ATOM 751 C CA . ILE A 1 96 ? 8.794 3.923 -1.913 1.00 94.56 96 ILE A CA 1
ATOM 752 C C . ILE A 1 96 ? 10.257 3.467 -1.931 1.00 94.56 96 ILE A C 1
ATOM 754 O O . ILE A 1 96 ? 10.544 2.302 -1.671 1.00 94.56 96 ILE A O 1
ATOM 758 N N . ALA A 1 97 ? 11.189 4.392 -2.165 1.00 95.31 97 ALA A N 1
ATOM 759 C CA . ALA A 1 97 ? 12.623 4.119 -2.167 1.00 95.31 97 ALA A CA 1
ATOM 760 C C . ALA A 1 97 ? 13.144 3.589 -0.815 1.00 95.31 97 ALA A C 1
ATOM 762 O O . ALA A 1 97 ? 14.051 2.759 -0.796 1.00 95.31 97 ALA A O 1
ATOM 763 N N . ARG A 1 98 ? 12.562 4.041 0.303 1.00 94.25 98 ARG A N 1
ATOM 764 C CA . ARG A 1 98 ? 12.932 3.630 1.670 1.00 94.25 98 ARG A CA 1
ATOM 765 C C . ARG A 1 98 ? 12.212 2.370 2.155 1.00 94.25 98 ARG A C 1
ATOM 767 O O . ARG A 1 98 ? 12.580 1.828 3.193 1.00 94.25 98 ARG A O 1
ATOM 774 N N . MET A 1 99 ? 11.191 1.912 1.434 1.00 92.44 99 MET A N 1
ATOM 775 C CA . MET A 1 99 ? 10.418 0.726 1.791 1.00 92.44 99 MET A CA 1
ATOM 776 C C . MET A 1 99 ? 11.325 -0.514 1.860 1.00 92.44 99 MET A C 1
ATOM 778 O O . MET A 1 99 ? 12.215 -0.640 1.015 1.00 92.44 99 MET A O 1
ATOM 782 N N . PRO A 1 100 ? 11.107 -1.454 2.799 1.00 94.19 100 PRO A N 1
ATOM 783 C CA . PRO A 1 100 ? 11.870 -2.697 2.831 1.00 94.19 100 PRO A CA 1
ATOM 784 C C . PRO A 1 100 ? 11.761 -3.453 1.501 1.00 94.19 100 PRO A C 1
ATOM 786 O O . PRO A 1 100 ? 10.655 -3.753 1.033 1.00 94.19 100 PRO A O 1
ATOM 789 N N . ALA A 1 101 ? 12.903 -3.796 0.898 1.00 94.94 101 ALA A N 1
ATOM 790 C CA . ALA A 1 101 ? 12.960 -4.450 -0.409 1.00 94.94 101 ALA A CA 1
ATOM 791 C C . ALA A 1 101 ? 12.185 -5.777 -0.413 1.00 94.94 101 ALA A C 1
ATOM 793 O O . ALA A 1 101 ? 11.442 -6.066 -1.352 1.00 94.94 101 ALA A O 1
ATOM 794 N N . HIS A 1 102 ? 12.295 -6.550 0.674 1.00 94.50 102 HIS A N 1
ATOM 795 C CA . HIS A 1 102 ? 11.567 -7.807 0.842 1.00 94.50 102 HIS A CA 1
ATOM 796 C C . HIS A 1 102 ? 10.044 -7.600 0.780 1.00 94.50 102 HIS A C 1
ATOM 798 O O . HIS A 1 102 ? 9.352 -8.334 0.074 1.00 94.50 102 HIS A O 1
ATOM 804 N N . PHE A 1 103 ? 9.514 -6.581 1.465 1.00 92.50 103 PHE A N 1
ATOM 805 C CA . PHE A 1 103 ? 8.082 -6.272 1.442 1.00 92.50 103 PHE A CA 1
ATOM 806 C C . PHE A 1 103 ? 7.619 -5.870 0.034 1.00 92.50 103 PHE A C 1
ATOM 808 O O . PHE A 1 103 ? 6.648 -6.432 -0.477 1.00 92.50 103 PHE A O 1
ATOM 815 N N . PHE A 1 104 ? 8.354 -4.970 -0.625 1.00 95.06 104 PHE A N 1
ATOM 816 C CA . PHE A 1 104 ? 8.032 -4.510 -1.977 1.00 95.06 104 PHE A CA 1
ATOM 817 C C . PHE A 1 104 ? 8.016 -5.667 -2.989 1.00 95.06 104 PHE A C 1
ATOM 819 O O . PHE A 1 104 ? 7.062 -5.838 -3.751 1.00 95.06 104 PHE A O 1
ATOM 826 N N . ILE A 1 105 ? 9.055 -6.508 -2.973 1.00 95.00 105 ILE A N 1
ATOM 827 C CA . ILE A 1 105 ? 9.189 -7.640 -3.897 1.00 95.00 105 ILE A CA 1
ATOM 828 C C . ILE A 1 105 ? 8.127 -8.705 -3.613 1.00 95.00 105 ILE A C 1
ATOM 830 O O . ILE A 1 105 ? 7.532 -9.233 -4.555 1.00 95.00 105 ILE A O 1
ATOM 834 N N . ARG A 1 106 ? 7.840 -8.997 -2.337 1.00 94.56 106 ARG A N 1
ATOM 835 C CA . ARG A 1 106 ? 6.777 -9.935 -1.955 1.00 94.56 106 ARG A CA 1
ATOM 836 C C . ARG A 1 106 ? 5.423 -9.452 -2.460 1.00 94.56 106 ARG A C 1
ATOM 838 O O . ARG A 1 106 ? 4.673 -10.246 -3.022 1.00 94.56 106 ARG A O 1
ATOM 845 N N . PHE A 1 107 ? 5.126 -8.159 -2.315 1.00 94.31 107 PHE A N 1
ATOM 846 C CA . PHE A 1 107 ? 3.909 -7.571 -2.864 1.00 94.31 107 PHE A CA 1
ATOM 847 C C . PHE A 1 107 ? 3.844 -7.772 -4.382 1.00 94.31 107 PHE A C 1
ATOM 849 O O . PHE A 1 107 ? 2.869 -8.332 -4.880 1.00 94.31 107 PHE A O 1
ATOM 856 N N . PHE A 1 108 ? 4.902 -7.404 -5.110 1.00 93.81 108 PHE A N 1
ATOM 857 C CA . PHE A 1 108 ? 4.958 -7.560 -6.566 1.00 93.81 108 PHE A CA 1
ATOM 858 C C . PHE A 1 108 ? 4.780 -9.021 -7.007 1.00 93.81 108 PHE A C 1
ATOM 860 O O . PHE A 1 108 ? 4.092 -9.280 -7.995 1.00 93.81 108 PHE A O 1
ATOM 867 N N . GLN A 1 109 ? 5.357 -9.976 -6.272 1.00 92.44 109 GLN A N 1
ATOM 868 C CA . GLN A 1 109 ? 5.187 -11.405 -6.530 1.00 92.44 109 GLN A CA 1
ATOM 869 C C . GLN A 1 109 ? 3.734 -11.848 -6.312 1.00 92.44 109 GLN A C 1
ATOM 871 O O . GLN A 1 109 ? 3.141 -12.438 -7.214 1.00 92.44 109 GLN A O 1
ATOM 876 N N . ASN A 1 110 ? 3.145 -11.517 -5.159 1.00 91.38 110 ASN A N 1
ATOM 877 C CA . ASN A 1 110 ? 1.775 -11.903 -4.805 1.00 91.38 110 ASN A CA 1
ATOM 878 C C . ASN A 1 110 ? 0.729 -11.331 -5.777 1.00 91.38 110 ASN A C 1
ATOM 880 O O . ASN A 1 110 ? -0.324 -11.928 -5.972 1.00 91.38 110 ASN A O 1
ATOM 884 N N . HIS A 1 111 ? 1.030 -10.188 -6.399 1.00 90.31 111 HIS A N 1
ATOM 885 C CA . HIS A 1 111 ? 0.129 -9.474 -7.307 1.00 90.31 111 HIS A CA 1
ATOM 886 C C . HIS A 1 111 ? 0.441 -9.740 -8.791 1.00 90.31 111 HIS A C 1
ATOM 888 O O . HIS A 1 111 ? -0.133 -9.098 -9.671 1.00 90.31 111 HIS A O 1
ATOM 894 N N . GLY A 1 112 ? 1.365 -10.662 -9.093 1.00 89.19 112 GLY A N 1
ATOM 895 C CA . GLY A 1 112 ? 1.739 -11.025 -10.465 1.00 89.19 112 GLY A CA 1
ATOM 896 C C . GLY A 1 112 ? 2.443 -9.913 -11.255 1.00 89.19 112 GLY A C 1
ATOM 897 O O . GLY A 1 112 ? 2.549 -10.004 -12.478 1.00 89.19 112 GLY A O 1
ATOM 898 N N . LEU A 1 113 ? 2.952 -8.876 -10.582 1.00 90.38 113 LEU A N 1
ATOM 899 C CA . LEU A 1 113 ? 3.602 -7.707 -11.193 1.00 90.38 113 LEU A CA 1
ATOM 900 C C . LEU A 1 113 ? 5.042 -7.990 -11.653 1.00 90.38 113 LEU A C 1
ATOM 902 O O . LEU A 1 113 ? 5.620 -7.204 -12.400 1.00 90.38 113 LEU A O 1
ATOM 906 N N . LEU A 1 114 ? 5.605 -9.137 -11.260 1.00 89.81 114 LEU A N 1
ATOM 907 C CA . LEU A 1 114 ? 6.876 -9.648 -11.789 1.00 89.81 114 LEU A CA 1
ATOM 908 C C . LEU A 1 1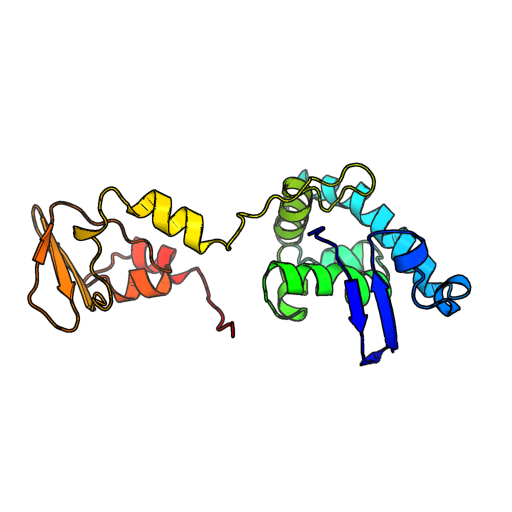14 ? 6.693 -10.460 -13.087 1.00 89.81 114 LEU A C 1
ATOM 910 O O . LEU A 1 114 ? 7.673 -10.875 -13.699 1.00 89.81 114 LEU A O 1
ATOM 914 N N . SER A 1 115 ? 5.455 -10.692 -13.540 1.00 81.81 115 SER A N 1
ATOM 915 C CA . SER A 1 115 ? 5.167 -11.425 -14.777 1.00 81.81 115 SER A CA 1
ATOM 916 C C . SER A 1 115 ? 4.954 -10.477 -15.959 1.00 81.81 115 SER A C 1
ATOM 918 O O . SER A 1 115 ? 4.253 -9.468 -15.867 1.00 81.81 115 SER A O 1
ATOM 920 N N . VAL A 1 116 ? 5.544 -10.811 -17.110 1.00 73.94 116 VAL A N 1
ATOM 921 C CA . VAL A 1 116 ? 5.361 -10.048 -18.361 1.00 73.94 116 VAL A CA 1
ATOM 922 C C . VAL A 1 116 ? 4.346 -10.719 -19.288 1.00 73.94 116 VAL A C 1
ATOM 924 O O . VAL A 1 116 ? 3.570 -10.021 -19.932 1.00 73.94 116 VAL A O 1
ATOM 927 N N . ASN A 1 117 ? 4.308 -12.055 -19.312 1.00 69.56 117 ASN A N 1
ATOM 928 C CA . ASN A 1 117 ? 3.514 -12.827 -20.279 1.00 69.56 117 ASN A CA 1
ATOM 929 C C . ASN A 1 117 ? 2.196 -13.362 -19.702 1.00 69.56 117 ASN A C 1
ATOM 931 O O . ASN A 1 117 ? 1.258 -13.618 -20.447 1.00 69.56 117 ASN A O 1
ATOM 935 N N . GLN A 1 118 ? 2.120 -13.543 -18.383 1.00 72.00 118 GLN A N 1
ATOM 936 C CA . GLN A 1 118 ? 0.954 -14.094 -17.690 1.00 72.00 118 GLN A CA 1
ATOM 937 C C . GLN A 1 118 ? 0.550 -13.128 -16.582 1.00 72.00 118 GLN A C 1
ATOM 939 O O . GLN A 1 118 ? 0.747 -13.398 -15.397 1.00 72.00 118 GLN A O 1
ATOM 944 N N . ARG A 1 119 ? 0.088 -11.940 -16.981 1.00 74.88 119 ARG A N 1
ATOM 945 C CA . ARG A 1 119 ? -0.402 -10.945 -16.026 1.00 74.88 119 ARG A CA 1
ATOM 946 C C . ARG A 1 119 ? -1.788 -11.366 -15.534 1.00 74.88 119 ARG A C 1
ATOM 948 O O . ARG A 1 119 ? -2.615 -11.746 -16.366 1.00 74.88 119 ARG A O 1
ATOM 955 N N . PRO A 1 120 ? -2.061 -11.294 -14.222 1.00 79.69 120 PRO A N 1
ATOM 956 C CA . PRO A 1 120 ? -3.386 -11.591 -13.707 1.00 79.69 120 PRO A CA 1
ATOM 957 C C . PRO A 1 120 ? -4.406 -10.597 -14.265 1.00 79.69 120 PRO A C 1
ATOM 959 O O . PRO A 1 120 ? -4.119 -9.408 -14.441 1.00 79.69 120 PRO A O 1
ATOM 962 N N . GLN A 1 121 ? -5.613 -11.088 -14.536 1.00 82.50 121 GLN A N 1
ATOM 963 C CA . GLN A 1 121 ? -6.729 -10.231 -14.900 1.00 82.50 121 GLN A CA 1
ATOM 964 C C . GLN A 1 121 ? -7.294 -9.574 -13.639 1.00 82.50 121 GLN A C 1
ATOM 966 O O . GLN A 1 121 ? -7.837 -10.240 -12.760 1.00 82.50 121 GLN A O 1
ATOM 971 N N . TRP A 1 122 ? -7.188 -8.249 -13.568 1.00 83.50 122 TRP A N 1
ATOM 972 C CA . TRP A 1 122 ? -7.788 -7.464 -12.495 1.00 83.50 122 TRP A CA 1
ATOM 973 C C . TRP A 1 122 ? -9.274 -7.242 -12.773 1.00 83.50 122 TRP A C 1
ATOM 975 O O . TRP A 1 122 ? -9.649 -6.639 -13.782 1.00 83.50 122 TRP A O 1
ATOM 985 N N . HIS A 1 123 ? -10.125 -7.739 -11.877 1.00 86.62 123 HIS A N 1
ATOM 986 C CA . HIS A 1 123 ? -11.568 -7.537 -11.944 1.00 86.62 123 HIS A CA 1
ATOM 987 C C . HIS A 1 123 ? -11.972 -6.275 -11.188 1.00 86.62 123 HIS A C 1
ATOM 989 O O . HIS A 1 123 ? -11.420 -5.947 -10.142 1.00 86.62 123 HIS A O 1
ATOM 995 N N . VAL A 1 124 ? -12.978 -5.586 -11.718 1.00 87.12 124 VAL A N 1
ATOM 996 C CA . VAL A 1 124 ? -13.596 -4.427 -11.074 1.00 87.12 124 VAL A CA 1
ATOM 997 C C . VAL A 1 124 ? -15.088 -4.667 -10.933 1.00 87.12 124 VAL A C 1
ATOM 999 O O . VAL A 1 124 ? -15.710 -5.312 -11.780 1.00 87.12 124 VAL A O 1
ATOM 1002 N N . ILE A 1 125 ? -15.674 -4.116 -9.876 1.00 91.25 125 ILE A N 1
ATOM 1003 C CA . ILE A 1 125 ? -17.121 -4.145 -9.692 1.00 91.25 125 ILE A CA 1
ATOM 1004 C C . ILE A 1 125 ? -17.725 -3.020 -10.526 1.00 91.25 125 ILE A C 1
ATOM 1006 O O . ILE A 1 125 ? -17.352 -1.851 -10.393 1.00 91.25 125 ILE A O 1
ATOM 1010 N N . LYS A 1 126 ? -18.654 -3.373 -11.420 1.00 91.19 126 LYS A N 1
ATOM 1011 C CA . LYS A 1 126 ? -19.377 -2.391 -12.234 1.00 91.19 126 LYS A CA 1
ATOM 1012 C C . LYS A 1 126 ? -20.134 -1.439 -11.306 1.00 91.19 126 LYS A C 1
ATOM 1014 O O . LYS A 1 126 ? -20.934 -1.893 -10.500 1.00 91.19 126 LYS A O 1
ATOM 1019 N N . GLY A 1 127 ? -19.894 -0.135 -11.440 1.00 90.00 127 GLY A N 1
ATOM 1020 C CA . GLY A 1 127 ? -20.451 0.882 -10.538 1.00 90.00 127 GLY A CA 1
ATOM 1021 C C . GLY A 1 127 ? -19.582 1.198 -9.313 1.00 90.00 127 GLY A C 1
ATOM 1022 O O . GLY A 1 127 ? -20.017 1.960 -8.458 1.00 90.00 127 GLY A O 1
ATOM 1023 N N . GLY A 1 128 ? -18.363 0.652 -9.232 1.00 90.75 128 GLY A N 1
ATOM 1024 C CA . GLY A 1 128 ? -17.379 0.988 -8.201 1.00 90.75 128 GLY A CA 1
ATOM 1025 C C . GLY A 1 128 ? -17.474 0.139 -6.931 1.00 90.75 128 GLY A C 1
ATOM 1026 O O . GLY A 1 128 ? -18.367 -0.694 -6.768 1.00 90.75 128 GLY A O 1
ATOM 1027 N N . SER A 1 129 ? -16.527 0.360 -6.016 1.00 89.75 129 SER A N 1
ATOM 1028 C CA . SER A 1 129 ? -16.417 -0.356 -4.735 1.00 89.75 129 SER A CA 1
ATOM 1029 C C . SER A 1 129 ? -17.651 -0.187 -3.844 1.00 89.75 129 SER A C 1
ATOM 1031 O O . SER A 1 129 ? -18.032 -1.116 -3.141 1.00 89.75 129 SER A O 1
ATOM 1033 N N . GLN A 1 130 ? -18.357 0.943 -3.927 1.00 92.75 130 GLN A N 1
ATOM 1034 C CA . GLN A 1 130 ? -19.566 1.185 -3.132 1.00 92.75 130 GLN A CA 1
ATOM 1035 C C . GLN A 1 130 ? -20.628 0.083 -3.295 1.00 92.75 130 GLN A C 1
ATOM 1037 O O . GLN A 1 130 ? -21.337 -0.235 -2.344 1.00 92.75 130 GLN A O 1
ATOM 1042 N N . ARG A 1 131 ? -20.697 -0.561 -4.467 1.00 95.94 131 ARG A N 1
ATOM 1043 C CA . ARG A 1 131 ? -21.658 -1.637 -4.741 1.00 95.94 131 ARG A CA 1
ATOM 1044 C C . ARG A 1 131 ? -21.491 -2.844 -3.817 1.00 95.94 131 ARG A C 1
ATOM 1046 O O . ARG A 1 131 ? -22.493 -3.417 -3.399 1.00 95.94 131 ARG A O 1
ATOM 1053 N N . TYR A 1 132 ? -20.258 -3.235 -3.478 1.00 94.62 132 TYR A N 1
ATOM 1054 C CA . TYR A 1 132 ? -20.074 -4.361 -2.555 1.00 94.62 132 TYR A CA 1
ATOM 1055 C C . TYR A 1 132 ? -20.399 -3.955 -1.119 1.00 94.62 132 TYR A C 1
ATOM 1057 O O . TYR A 1 132 ? -20.943 -4.762 -0.377 1.00 94.62 132 TYR A O 1
ATOM 1065 N N . VAL A 1 133 ? -20.121 -2.705 -0.736 1.00 95.38 133 VAL A N 1
ATOM 1066 C CA . VAL A 1 133 ? -20.487 -2.184 0.589 1.00 95.38 133 VAL A CA 1
ATOM 1067 C C . VAL A 1 133 ? -22.007 -2.180 0.745 1.00 95.38 133 VAL A C 1
ATOM 1069 O O . VAL A 1 133 ? -22.520 -2.644 1.760 1.00 95.38 133 VAL A O 1
ATOM 1072 N N . GLU A 1 134 ? -22.740 -1.733 -0.278 1.00 95.25 134 GLU A N 1
ATOM 1073 C CA . GLU A 1 134 ? -24.207 -1.775 -0.307 1.00 95.25 134 GLU A CA 1
ATOM 1074 C C . GLU A 1 134 ? -24.748 -3.198 -0.131 1.00 95.25 134 GLU A C 1
ATOM 1076 O O . GLU A 1 134 ? -25.677 -3.391 0.652 1.00 95.25 134 GLU A O 1
ATOM 1081 N N . ALA A 1 135 ? -24.158 -4.178 -0.826 1.00 96.38 135 ALA A N 1
ATOM 1082 C CA . ALA A 1 135 ? -24.556 -5.580 -0.741 1.00 96.38 135 ALA A CA 1
ATOM 1083 C C . ALA A 1 135 ? -24.225 -6.203 0.626 1.00 96.38 135 ALA A C 1
ATOM 1085 O O . ALA A 1 135 ? -25.082 -6.848 1.222 1.00 96.38 135 ALA A O 1
ATOM 1086 N N . LEU A 1 136 ? -23.011 -5.978 1.145 1.00 96.75 136 LEU A N 1
ATOM 1087 C CA . LEU A 1 136 ? -22.574 -6.508 2.441 1.00 96.75 136 LEU A CA 1
ATOM 1088 C C . LEU A 1 136 ? -23.406 -5.959 3.601 1.00 96.75 136 LEU A C 1
ATOM 1090 O O . LEU A 1 136 ? -23.710 -6.693 4.532 1.00 96.75 136 LEU A O 1
ATOM 1094 N N . THR A 1 137 ? -23.776 -4.679 3.548 1.00 97.38 137 THR A N 1
ATOM 1095 C CA . THR A 1 137 ? -24.490 -3.996 4.639 1.00 97.38 137 THR A CA 1
ATOM 1096 C C . THR A 1 137 ? -26.005 -4.143 4.578 1.00 97.38 137 THR A C 1
ATOM 1098 O O . THR A 1 137 ? -26.688 -3.741 5.516 1.00 97.38 137 THR A O 1
ATOM 1101 N N . ALA A 1 138 ? -26.557 -4.697 3.494 1.00 97.75 138 ALA A N 1
ATOM 1102 C CA . ALA A 1 138 ? -27.999 -4.724 3.260 1.00 97.75 138 ALA A CA 1
ATOM 1103 C C . ALA A 1 138 ? -2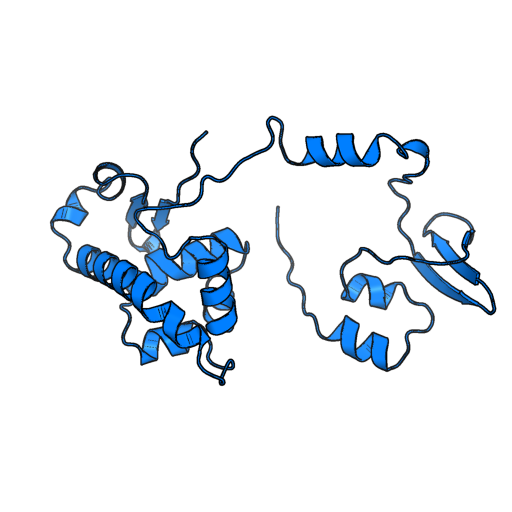8.789 -5.396 4.395 1.00 97.75 138 ALA A C 1
ATOM 1105 O O . ALA A 1 138 ? -29.862 -4.914 4.740 1.00 97.75 138 ALA A O 1
ATOM 1106 N N . GLY A 1 139 ? -28.253 -6.468 4.987 1.00 98.19 139 GLY A N 1
ATOM 1107 C CA . GLY A 1 139 ? -28.940 -7.250 6.022 1.00 98.19 139 GLY A CA 1
ATOM 1108 C C . GLY A 1 139 ? -28.899 -6.666 7.437 1.00 98.19 139 GLY A C 1
ATOM 1109 O O . GLY A 1 139 ? -29.497 -7.253 8.328 1.00 98.19 139 GLY A O 1
ATOM 1110 N N . PHE A 1 140 ? -28.173 -5.569 7.660 1.00 97.50 140 PHE A N 1
ATOM 1111 C CA . PHE A 1 140 ? -28.049 -4.933 8.980 1.00 97.50 140 PHE A CA 1
ATOM 1112 C C . PHE A 1 140 ? -27.957 -3.407 8.877 1.00 97.50 140 PHE A C 1
ATOM 1114 O O . PHE A 1 140 ? -27.379 -2.739 9.737 1.00 97.50 140 PHE A O 1
ATOM 1121 N N . ARG A 1 141 ? -28.482 -2.831 7.792 1.00 97.25 141 ARG A N 1
ATOM 1122 C CA . ARG A 1 141 ? -28.314 -1.410 7.467 1.00 97.25 141 ARG A CA 1
ATOM 1123 C C . ARG A 1 141 ? -28.880 -0.503 8.558 1.00 97.25 141 ARG A C 1
ATOM 1125 O O . ARG A 1 141 ? -28.291 0.531 8.853 1.00 97.25 141 ARG A O 1
ATOM 1132 N N . GLU A 1 142 ? -29.991 -0.901 9.161 1.00 97.25 142 GLU A N 1
ATOM 1133 C CA . GLU A 1 142 ? -30.657 -0.237 10.282 1.00 97.25 142 GLU A CA 1
ATOM 1134 C C . GLU A 1 142 ? -29.798 -0.169 11.552 1.00 97.25 142 GLU A C 1
ATOM 1136 O O . GLU A 1 142 ? -29.981 0.733 12.367 1.00 97.25 142 GLU A O 1
ATOM 1141 N N . HIS A 1 143 ? -28.819 -1.066 11.697 1.00 96.88 143 HIS A N 1
ATOM 1142 C CA . HIS A 1 143 ? -27.868 -1.062 12.807 1.00 96.88 143 HIS A CA 1
ATOM 1143 C C . HIS A 1 143 ? -26.639 -0.174 12.541 1.00 96.88 143 HIS A C 1
ATOM 1145 O O . HIS A 1 143 ? -25.823 0.040 13.439 1.00 96.88 143 HIS A O 1
ATOM 1151 N N . ILE A 1 144 ? -26.489 0.372 11.328 1.00 97.38 144 ILE A N 1
ATOM 1152 C CA . ILE A 1 144 ? -25.361 1.237 10.966 1.00 97.38 144 ILE A CA 1
ATOM 1153 C C . ILE A 1 144 ? -25.692 2.687 11.311 1.00 97.38 144 ILE A C 1
ATOM 1155 O O . ILE A 1 144 ? -26.531 3.332 10.681 1.00 97.38 144 ILE A O 1
ATOM 1159 N N . ARG A 1 145 ? -24.957 3.242 12.274 1.00 95.94 145 ARG A N 1
ATOM 1160 C CA . ARG A 1 145 ? -25.109 4.636 12.702 1.00 95.94 145 ARG A CA 1
ATOM 1161 C C . ARG A 1 145 ? -24.065 5.526 12.032 1.00 95.94 145 ARG A C 1
ATOM 1163 O O . ARG A 1 145 ? -22.916 5.600 12.460 1.00 95.94 145 ARG A O 1
ATOM 1170 N N . LEU A 1 146 ? -24.468 6.209 10.962 1.00 96.12 146 LEU A N 1
ATOM 1171 C CA . LEU A 1 146 ? -23.633 7.206 10.283 1.00 96.12 146 LEU A CA 1
ATOM 1172 C C . LEU A 1 146 ? -23.575 8.515 11.078 1.00 96.12 146 LEU A C 1
ATOM 1174 O O . LEU A 1 146 ? -24.475 8.814 11.857 1.00 96.12 146 LEU A O 1
ATOM 1178 N N . ARG A 1 147 ? -22.526 9.321 10.851 1.00 95.69 147 ARG A N 1
ATOM 1179 C CA .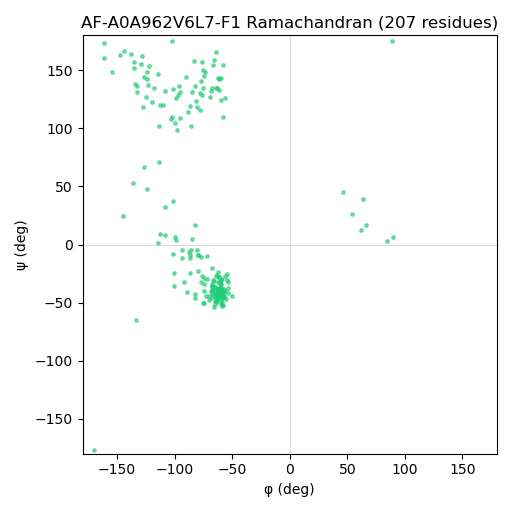 ARG A 1 147 ? -22.308 10.615 11.538 1.00 95.69 147 ARG A CA 1
ATOM 1180 C C . ARG A 1 147 ? -22.335 10.505 13.072 1.00 95.69 147 ARG A C 1
ATOM 118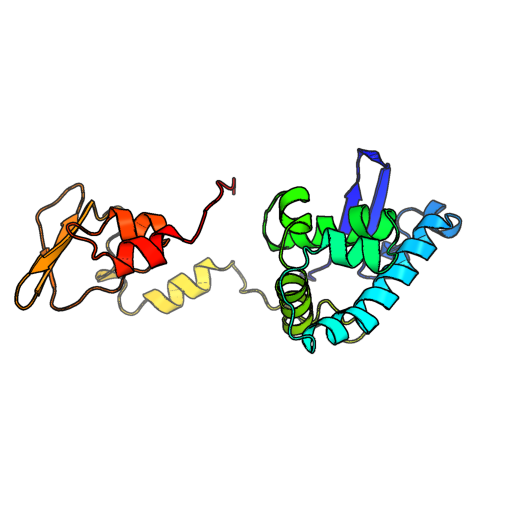2 O O . ARG A 1 147 ? -22.613 11.483 13.757 1.00 95.69 147 ARG A O 1
ATOM 1189 N N . CYS A 1 148 ? -22.011 9.325 13.592 1.00 96.56 148 CYS A N 1
ATOM 1190 C CA . CYS A 1 148 ? -21.925 9.029 15.014 1.00 96.56 148 CYS A CA 1
ATOM 1191 C C . CYS A 1 148 ? -20.462 8.719 15.378 1.00 96.56 148 CYS A C 1
ATOM 1193 O O . CYS A 1 148 ? -20.106 7.554 15.561 1.00 96.56 148 CYS A O 1
ATOM 1195 N N . PRO A 1 149 ? -19.562 9.722 15.382 1.00 97.12 149 PRO A N 1
ATOM 1196 C CA . PRO A 1 149 ? -18.183 9.489 15.784 1.00 97.12 149 PRO A CA 1
ATOM 1197 C C . PRO A 1 149 ? -18.137 9.063 17.254 1.00 97.12 149 PRO A C 1
ATOM 1199 O O . PRO A 1 149 ? -18.786 9.669 18.110 1.00 97.12 149 PRO A O 1
ATOM 1202 N N . VAL A 1 150 ? -17.355 8.024 17.541 1.00 97.81 150 VAL A N 1
ATOM 1203 C CA . VAL A 1 150 ? -17.064 7.591 18.911 1.00 97.81 150 VAL A CA 1
ATOM 1204 C C . VAL A 1 150 ? -16.007 8.527 19.490 1.00 97.81 150 VAL A C 1
ATOM 1206 O O . VAL A 1 150 ? -14.993 8.785 18.847 1.00 97.81 150 VAL A O 1
ATOM 1209 N N . ALA A 1 151 ? -16.251 9.050 20.688 1.00 97.88 151 ALA A N 1
ATOM 1210 C CA . ALA A 1 151 ? -15.312 9.883 21.430 1.00 97.88 151 ALA A CA 1
ATOM 1211 C C . ALA A 1 151 ? -14.398 9.041 22.326 1.00 97.88 151 ALA A C 1
ATOM 1213 O O . ALA A 1 151 ? -13.210 9.332 22.444 1.00 97.88 151 ALA A O 1
ATOM 1214 N N . GLN A 1 152 ? -14.951 8.013 22.975 1.00 98.25 152 GLN A N 1
ATOM 1215 C CA . GLN A 1 152 ? -14.209 7.196 23.930 1.00 98.25 152 GLN A CA 1
ATOM 1216 C C . GLN A 1 152 ? -14.789 5.781 24.059 1.00 98.25 152 GLN A C 1
ATOM 1218 O O . GLN A 1 152 ? -15.995 5.571 23.957 1.00 98.25 152 GLN A O 1
ATOM 1223 N N . ILE A 1 153 ? -13.908 4.823 24.332 1.00 98.56 153 ILE A N 1
ATOM 1224 C CA . ILE A 1 153 ? -14.186 3.423 24.644 1.00 98.56 153 ILE A CA 1
ATOM 1225 C C . ILE A 1 153 ? -13.635 3.155 26.044 1.00 98.56 153 ILE A C 1
ATOM 1227 O O . ILE A 1 153 ? -12.439 3.341 26.289 1.00 98.56 153 ILE A O 1
ATOM 1231 N N . ARG A 1 154 ? -14.486 2.708 26.969 1.00 98.38 154 ARG A N 1
ATOM 1232 C CA . ARG A 1 154 ? -14.103 2.425 28.355 1.00 98.38 154 ARG A CA 1
ATOM 1233 C C . ARG A 1 154 ? -14.466 1.002 28.741 1.00 98.38 154 ARG A C 1
ATOM 1235 O O . ARG A 1 154 ? -15.614 0.585 28.626 1.00 98.38 154 ARG A O 1
ATOM 1242 N N . ARG A 1 155 ? -13.483 0.263 29.248 1.00 97.50 155 ARG A N 1
ATOM 1243 C CA . ARG A 1 155 ? -13.690 -1.087 29.775 1.00 97.50 155 ARG A CA 1
ATOM 1244 C C . ARG A 1 155 ? -14.216 -1.007 31.203 1.00 97.50 155 ARG A C 1
ATOM 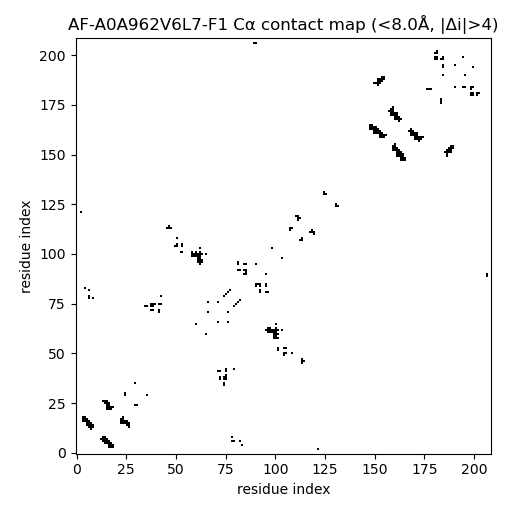1246 O O . ARG A 1 155 ? -13.729 -0.215 32.010 1.00 97.50 155 ARG A O 1
ATOM 1253 N N . ARG A 1 156 ? -15.209 -1.830 31.522 1.00 96.69 156 ARG A N 1
ATOM 1254 C CA . ARG A 1 156 ? -15.775 -1.982 32.864 1.00 96.69 156 ARG A CA 1
ATOM 1255 C C . ARG A 1 156 ? -15.807 -3.463 33.239 1.00 96.69 156 ARG A C 1
ATOM 1257 O O . ARG A 1 156 ? -15.718 -4.321 32.360 1.00 96.69 156 ARG A O 1
ATOM 1264 N N . PRO A 1 157 ? -15.943 -3.800 34.531 1.00 96.06 157 PRO A N 1
ATOM 1265 C CA . PRO A 1 157 ? -16.205 -5.177 34.926 1.00 96.06 157 PRO A CA 1
ATOM 1266 C C . PRO A 1 157 ? -17.496 -5.693 34.265 1.00 96.06 157 PRO A C 1
ATOM 1268 O O . PRO A 1 157 ? -18.588 -5.250 34.606 1.00 96.06 157 PRO A O 1
ATOM 1271 N N . GLY A 1 158 ? -17.363 -6.619 33.311 1.00 96.12 158 GLY A N 1
ATOM 1272 C CA . GLY A 1 158 ? -18.488 -7.293 32.650 1.00 96.12 158 GLY A CA 1
ATOM 1273 C C . GLY A 1 158 ? -19.128 -6.565 31.460 1.00 96.12 158 GLY A C 1
ATOM 1274 O O . GLY A 1 158 ? -20.107 -7.082 30.929 1.00 96.12 158 GLY A O 1
ATOM 1275 N N . HIS A 1 159 ? -18.620 -5.401 31.033 1.00 97.75 159 HIS A N 1
ATOM 1276 C CA . HIS A 1 159 ? -19.096 -4.706 29.825 1.00 97.75 159 HIS A CA 1
ATOM 1277 C C . HIS A 1 159 ? -18.102 -3.664 29.296 1.00 97.75 159 HIS A C 1
ATOM 1279 O O . HIS A 1 159 ? -17.099 -3.334 29.931 1.00 97.75 159 HIS A O 1
ATOM 1285 N N . VAL A 1 160 ? -18.412 -3.104 28.131 1.00 98.25 160 VAL A N 1
ATOM 1286 C CA . VAL A 1 160 ? -17.733 -1.958 27.525 1.00 98.25 160 VAL A CA 1
ATOM 1287 C C . VAL A 1 160 ? -18.728 -0.808 27.387 1.00 98.25 160 VAL A C 1
ATOM 1289 O O . VAL A 1 160 ? -19.863 -1.002 26.957 1.00 98.25 160 VAL A O 1
ATOM 1292 N N . GLU A 1 161 ? -18.303 0.391 27.769 1.00 98.38 161 GLU A N 1
ATOM 1293 C CA . GLU A 1 161 ? -19.036 1.638 27.554 1.00 98.38 161 GLU A CA 1
ATOM 1294 C C . GLU A 1 161 ? -18.460 2.346 26.326 1.00 98.38 161 GLU A C 1
ATOM 1296 O O . GLU A 1 161 ? -17.251 2.589 26.246 1.00 98.38 161 GLU A O 1
ATOM 1301 N N . ILE A 1 162 ? -19.324 2.675 25.370 1.00 98.31 162 ILE A N 1
ATOM 1302 C CA . ILE A 1 162 ? -18.988 3.440 24.170 1.00 98.31 162 ILE A CA 1
ATOM 1303 C C . ILE A 1 162 ? -19.641 4.809 24.307 1.00 98.31 162 ILE A C 1
ATOM 1305 O O . ILE A 1 162 ? -20.859 4.903 24.413 1.00 98.31 162 ILE A O 1
ATOM 1309 N N . GLN A 1 163 ? -18.829 5.862 24.300 1.00 98.19 163 GLN A N 1
ATOM 1310 C CA . GLN A 1 163 ? -19.281 7.247 24.385 1.00 98.19 163 GLN A CA 1
ATOM 1311 C C . GLN A 1 163 ? -19.221 7.880 22.989 1.00 98.19 163 GLN A C 1
ATOM 1313 O O . GLN A 1 163 ? -18.117 8.118 22.488 1.00 98.19 163 GLN A O 1
ATOM 1318 N N . PRO A 1 164 ? -20.362 8.174 22.342 1.00 97.62 164 PRO A N 1
ATOM 1319 C CA . PRO A 1 164 ? -20.406 8.998 21.136 1.00 97.62 164 PRO A CA 1
ATOM 1320 C C . PRO A 1 164 ? -19.985 10.444 21.430 1.00 97.62 164 PRO A C 1
ATOM 1322 O O . PRO A 1 164 ? -20.087 10.906 22.562 1.00 97.62 164 PRO A O 1
ATOM 1325 N N . VAL A 1 165 ? -19.560 11.206 20.420 1.00 96.81 165 VAL A N 1
ATOM 1326 C CA . VAL A 1 165 ? -19.280 12.649 20.601 1.00 96.81 165 VAL A CA 1
ATOM 1327 C C . VAL A 1 165 ? -20.555 13.432 20.947 1.00 96.81 165 VAL A C 1
ATOM 1329 O O . VAL A 1 165 ? -20.502 14.356 21.748 1.00 96.81 165 VAL A O 1
ATOM 1332 N N . ASN A 1 166 ? -21.697 13.052 20.363 1.00 93.56 166 ASN A N 1
ATOM 1333 C CA . ASN A 1 166 ? -22.963 13.793 20.448 1.00 93.56 166 ASN A CA 1
ATOM 1334 C C . ASN A 1 166 ? -24.109 12.928 21.003 1.00 93.56 166 ASN A C 1
ATOM 1336 O O . ASN A 1 166 ? -25.178 12.857 20.400 1.00 93.56 166 ASN A O 1
ATOM 1340 N N . GLY A 1 167 ? -23.887 12.216 22.103 1.00 92.75 167 GLY A N 1
ATOM 1341 C CA . GLY A 1 167 ? -24.911 11.353 22.689 1.00 92.75 167 GLY A CA 1
ATOM 1342 C C . GLY A 1 167 ? -24.512 10.826 24.056 1.00 92.75 167 GLY A C 1
ATOM 1343 O O . GLY A 1 167 ? -23.447 11.166 24.565 1.00 92.75 167 GLY A O 1
ATOM 1344 N N . ASP A 1 168 ? -25.359 9.988 24.634 1.00 96.19 168 ASP A N 1
ATOM 1345 C CA . ASP A 1 168 ? -25.080 9.341 25.913 1.00 96.19 168 ASP A CA 1
ATOM 1346 C C . ASP A 1 168 ? -24.215 8.089 25.733 1.00 96.19 168 ASP A C 1
ATOM 1348 O O . ASP A 1 168 ? -24.154 7.496 24.655 1.00 96.19 168 ASP A O 1
ATOM 1352 N N . SER A 1 169 ? -23.536 7.684 26.807 1.00 97.06 169 SER A N 1
ATOM 1353 C CA . SER A 1 169 ? -22.792 6.424 26.837 1.00 97.06 169 SER A CA 1
ATOM 1354 C C . SER A 1 169 ? -23.724 5.224 26.662 1.00 97.06 169 SER A C 1
ATOM 1356 O O . SER A 1 169 ? -24.738 5.099 27.346 1.00 97.06 169 SER A O 1
ATOM 1358 N N . GLU A 1 170 ? -23.318 4.289 25.807 1.00 97.69 170 GLU A N 1
ATOM 1359 C CA . GLU A 1 170 ? -24.028 3.037 25.550 1.00 97.69 170 GLU A CA 1
ATOM 1360 C C . GLU A 1 170 ? -23.211 1.829 26.013 1.00 97.69 170 GLU A C 1
ATOM 1362 O O . GLU A 1 170 ? -21.980 1.823 25.953 1.00 97.69 170 GLU A O 1
ATOM 1367 N N . ARG A 1 171 ? -23.909 0.786 26.471 1.00 98.25 171 ARG A N 1
ATOM 1368 C CA . ARG A 1 171 ? -23.309 -0.439 27.005 1.00 98.25 171 ARG A CA 1
ATOM 1369 C C . ARG A 1 171 ? -23.341 -1.564 25.973 1.00 98.25 171 ARG A C 1
ATOM 1371 O O . ARG A 1 171 ? -24.390 -1.853 25.410 1.00 98.25 171 ARG A O 1
ATOM 1378 N N . PHE A 1 172 ? -22.212 -2.251 25.827 1.00 98.31 172 PHE A N 1
ATOM 1379 C CA . PHE A 1 172 ? -22.051 -3.442 24.992 1.00 98.31 172 PHE A CA 1
ATOM 1380 C C . PHE A 1 172 ? -21.265 -4.523 25.742 1.00 98.31 172 PHE A C 1
ATOM 1382 O O . PHE A 1 172 ? -20.488 -4.212 26.644 1.00 98.31 172 PHE A O 1
ATOM 1389 N N . ASP A 1 173 ? -21.420 -5.788 25.358 1.00 98.12 173 ASP A N 1
ATOM 1390 C CA . ASP A 1 173 ? -20.649 -6.889 25.955 1.00 98.12 173 ASP A CA 1
ATOM 1391 C C . ASP A 1 173 ? -19.209 -6.944 25.420 1.00 98.12 173 ASP A C 1
ATOM 1393 O O . ASP A 1 173 ? -18.276 -7.296 26.141 1.00 98.12 173 ASP A O 1
ATOM 1397 N N . ALA A 1 174 ? -19.018 -6.559 24.155 1.00 97.56 174 ALA A N 1
ATOM 1398 C CA . ALA A 1 174 ? -17.729 -6.556 23.474 1.00 97.56 174 ALA A CA 1
ATOM 1399 C C . ALA A 1 174 ? -17.637 -5.414 22.453 1.00 97.56 174 ALA A C 1
ATOM 1401 O O . ALA A 1 174 ? -18.647 -4.855 22.025 1.00 97.56 174 ALA A O 1
ATOM 1402 N N . VAL A 1 175 ? -16.410 -5.092 22.033 1.00 97.19 175 VAL A N 1
ATOM 1403 C CA . VAL A 1 175 ? -16.128 -4.085 21.004 1.00 97.19 175 VAL A CA 1
ATOM 1404 C C . VAL A 1 175 ? -15.103 -4.613 20.003 1.00 97.19 175 VAL A C 1
ATOM 1406 O O . VAL A 1 175 ? -14.107 -5.225 20.384 1.00 97.19 175 VAL A O 1
ATOM 1409 N N . ILE A 1 176 ? -15.339 -4.345 18.719 1.00 97.88 176 ILE A N 1
ATOM 1410 C CA . ILE A 1 176 ? -14.366 -4.542 17.639 1.00 97.88 176 ILE A CA 1
ATOM 1411 C C . ILE A 1 176 ? -14.001 -3.158 17.110 1.00 97.88 176 ILE A C 1
ATOM 1413 O O . ILE A 1 176 ? -14.869 -2.422 16.642 1.00 97.88 176 ILE A O 1
ATOM 1417 N N . ILE A 1 177 ? -12.720 -2.799 17.183 1.00 97.56 177 ILE A N 1
ATOM 1418 C CA . ILE A 1 177 ? -12.229 -1.511 16.690 1.00 97.56 177 ILE A CA 1
ATOM 1419 C C . ILE A 1 177 ? -11.697 -1.707 15.271 1.00 97.56 177 ILE A C 1
ATOM 1421 O O . ILE A 1 177 ? -10.658 -2.329 15.072 1.00 97.56 177 ILE A O 1
ATOM 1425 N N . ALA A 1 178 ? -12.420 -1.171 14.290 1.00 97.31 178 ALA A N 1
ATOM 1426 C CA . ALA A 1 178 ? -12.088 -1.262 12.866 1.00 97.31 178 ALA A CA 1
ATOM 1427 C C . ALA A 1 178 ? -11.606 0.086 12.287 1.00 97.31 178 ALA A C 1
ATOM 1429 O O . ALA A 1 178 ? -11.876 0.411 11.132 1.00 97.31 178 ALA A O 1
ATOM 1430 N N . THR A 1 179 ? -10.931 0.894 13.107 1.00 96.69 179 THR A N 1
ATOM 1431 C CA . THR A 1 179 ? -10.305 2.168 12.714 1.00 96.69 179 THR A CA 1
ATOM 1432 C C . THR A 1 179 ? -8.794 1.998 12.537 1.00 96.69 179 THR A C 1
ATOM 1434 O O . THR A 1 179 ? -8.241 0.945 12.854 1.00 96.69 179 THR A O 1
ATOM 1437 N N . HIS A 1 180 ? -8.094 3.044 12.087 1.00 96.62 180 HIS A N 1
ATOM 1438 C CA . HIS A 1 180 ? -6.627 3.071 12.135 1.00 96.62 180 HIS A CA 1
ATOM 1439 C C . HIS A 1 180 ? -6.111 2.896 13.574 1.00 96.62 180 HIS A C 1
ATOM 1441 O O . HIS A 1 180 ? -6.827 3.197 14.533 1.00 96.62 180 HIS A O 1
ATOM 1447 N N . SER A 1 181 ? -4.885 2.396 13.747 1.00 97.25 181 SER A N 1
ATOM 1448 C CA . SER A 1 181 ? -4.344 2.054 15.066 1.00 97.25 181 SER A CA 1
ATOM 1449 C C . SER A 1 181 ? -4.119 3.288 15.940 1.00 97.25 181 SER A C 1
ATOM 1451 O O . SER A 1 181 ? -4.388 3.242 17.138 1.00 97.25 181 SER A O 1
ATOM 1453 N N . ASP A 1 182 ? -3.713 4.413 15.347 1.00 96.38 182 ASP A N 1
ATOM 1454 C CA . ASP A 1 182 ? -3.569 5.692 16.043 1.00 96.38 182 ASP A CA 1
ATOM 1455 C C . ASP A 1 182 ? -4.929 6.212 16.541 1.00 96.38 182 ASP A C 1
ATOM 1457 O O . ASP A 1 182 ? -5.053 6.683 17.672 1.00 96.38 182 ASP A O 1
ATOM 1461 N N . GLN A 1 183 ? -5.974 6.072 15.720 1.00 97.00 183 GLN A N 1
ATOM 1462 C CA . GLN A 1 183 ? -7.353 6.388 16.081 1.00 97.00 183 GLN A CA 1
ATOM 1463 C C . GLN A 1 183 ? -7.842 5.459 17.190 1.00 97.00 183 GLN A C 1
ATOM 1465 O O . GLN A 1 183 ? -8.332 5.947 18.202 1.00 97.00 183 GLN A O 1
ATOM 1470 N N . ALA A 1 184 ? -7.645 4.148 17.046 1.00 97.94 184 ALA A N 1
ATOM 1471 C CA . ALA A 1 184 ? -8.016 3.156 18.048 1.00 97.94 184 ALA A CA 1
ATOM 1472 C C . ALA A 1 184 ? -7.385 3.484 19.407 1.00 97.94 184 ALA A C 1
ATOM 1474 O O . ALA A 1 184 ? -8.082 3.527 20.417 1.00 97.94 184 ALA A O 1
ATOM 1475 N N . LEU A 1 185 ? -6.086 3.800 19.420 1.00 97.94 185 LEU A N 1
ATOM 1476 C CA . LEU A 1 185 ? -5.367 4.166 20.634 1.00 97.94 185 LEU A CA 1
ATOM 1477 C C . LEU A 1 185 ? -5.929 5.436 21.286 1.00 97.94 185 LEU A C 1
ATOM 1479 O O . LEU A 1 185 ? -6.050 5.477 22.508 1.00 97.94 185 LEU A O 1
ATOM 1483 N N . ARG A 1 186 ? -6.300 6.451 20.491 1.00 97.44 186 ARG A N 1
ATOM 1484 C CA . ARG A 1 186 ? -6.939 7.682 20.993 1.00 97.44 186 ARG A CA 1
ATOM 1485 C C . ARG A 1 186 ? -8.335 7.441 21.570 1.00 97.44 186 ARG A C 1
ATOM 1487 O O . ARG A 1 186 ? -8.738 8.173 22.467 1.00 97.44 186 ARG A O 1
ATOM 1494 N N . LEU A 1 187 ? -9.067 6.449 21.061 1.00 98.25 187 LEU A N 1
ATOM 1495 C CA . LEU A 1 187 ? -10.411 6.122 21.539 1.00 98.25 187 LEU A CA 1
ATOM 1496 C C . LEU A 1 187 ? -10.392 5.409 22.898 1.00 98.25 187 LEU A C 1
ATOM 1498 O O . LEU A 1 187 ? -11.347 5.540 23.658 1.00 98.25 187 LEU A O 1
ATOM 1502 N N . LEU A 1 188 ? -9.342 4.656 23.231 1.00 98.31 188 LEU A N 1
ATOM 1503 C CA . LEU A 1 188 ? -9.267 3.920 24.497 1.00 98.31 188 LEU A CA 1
ATOM 1504 C C . LEU A 1 188 ? -9.111 4.879 25.691 1.00 98.31 188 LEU A C 1
ATOM 1506 O O . LEU A 1 188 ? -8.192 5.694 25.730 1.00 98.31 188 LEU A O 1
ATOM 1510 N N . ALA A 1 189 ? -9.978 4.749 26.700 1.00 97.94 189 ALA A N 1
ATOM 1511 C CA . ALA A 1 189 ? -9.914 5.553 27.925 1.00 97.94 189 ALA A CA 1
ATOM 1512 C C . ALA A 1 189 ? -8.678 5.226 28.783 1.00 97.94 189 ALA A C 1
ATOM 1514 O O . ALA A 1 189 ? -8.075 6.109 29.389 1.00 97.94 189 ALA A O 1
ATOM 1515 N N . ASP A 1 190 ? -8.315 3.947 28.844 1.00 96.50 190 ASP A N 1
ATOM 1516 C CA . ASP A 1 190 ? -7.307 3.396 29.744 1.00 96.50 190 ASP A CA 1
ATOM 1517 C C . ASP A 1 190 ? -6.357 2.408 29.037 1.00 96.50 190 ASP A C 1
ATOM 1519 O O . ASP A 1 190 ? -6.208 1.277 29.500 1.00 96.50 190 ASP A O 1
ATOM 1523 N N . PRO A 1 191 ? -5.702 2.766 27.909 1.00 97.62 191 PRO A N 1
ATOM 1524 C CA . PRO A 1 191 ? -4.919 1.798 27.153 1.00 97.62 191 PRO A CA 1
ATOM 1525 C C . PRO A 1 191 ? -3.767 1.242 27.998 1.00 97.62 191 PRO A C 1
ATOM 1527 O O . PRO A 1 191 ? -3.018 1.984 28.648 1.00 97.62 191 PRO A O 1
ATOM 1530 N N . SER A 1 192 ? -3.628 -0.078 27.974 1.00 97.88 192 SER A N 1
ATOM 1531 C CA . SER A 1 192 ? -2.547 -0.828 28.603 1.00 97.88 192 SER A CA 1
ATOM 1532 C C . SER A 1 192 ? -1.197 -0.496 27.965 1.00 97.88 192 SER A C 1
ATOM 1534 O O . SER A 1 192 ? -1.119 0.084 26.878 1.00 97.88 192 SER A O 1
ATOM 1536 N N . ALA A 1 193 ? -0.108 -0.888 28.627 1.00 98.19 193 ALA A N 1
ATOM 1537 C CA . ALA A 1 193 ? 1.235 -0.707 28.082 1.00 98.19 193 ALA A CA 1
ATOM 1538 C C . ALA A 1 193 ? 1.391 -1.394 26.713 1.00 98.19 193 ALA A C 1
ATOM 1540 O O . ALA A 1 193 ? 1.862 -0.769 25.768 1.00 98.19 193 ALA A O 1
ATOM 1541 N N . ALA A 1 194 ? 0.912 -2.635 26.583 1.00 98.25 194 ALA A N 1
ATOM 1542 C CA . ALA A 1 194 ? 0.967 -3.380 25.328 1.00 98.25 194 ALA A CA 1
ATOM 1543 C C . ALA A 1 194 ? 0.164 -2.698 24.207 1.00 98.25 194 ALA A C 1
ATOM 1545 O O . ALA A 1 194 ? 0.661 -2.579 23.090 1.00 98.25 194 ALA A O 1
ATOM 1546 N N . GLU A 1 195 ? -1.039 -2.194 24.502 1.00 97.69 195 GLU A N 1
ATOM 1547 C CA . GLU A 1 195 ? -1.857 -1.466 23.520 1.00 97.69 195 GLU A CA 1
ATOM 1548 C C . GLU A 1 195 ? -1.161 -0.190 23.040 1.00 97.69 195 GLU A C 1
ATOM 1550 O O . GLU A 1 195 ? -1.131 0.068 21.840 1.00 97.69 195 GLU A O 1
ATOM 1555 N N . ARG A 1 196 ? -0.539 0.582 23.942 1.00 97.88 196 ARG A N 1
ATOM 1556 C CA . ARG A 1 196 ? 0.237 1.775 23.558 1.00 97.88 196 ARG A CA 1
ATOM 1557 C C . ARG A 1 196 ? 1.416 1.411 22.664 1.00 97.88 196 ARG A C 1
ATOM 1559 O O . ARG A 1 196 ? 1.620 2.067 21.647 1.00 97.88 196 ARG A O 1
ATOM 1566 N N . THR A 1 197 ? 2.163 0.370 23.028 1.00 97.75 197 THR A N 1
ATOM 1567 C CA . THR A 1 197 ? 3.324 -0.087 22.258 1.00 97.75 197 THR A CA 1
ATOM 1568 C C . THR A 1 197 ? 2.922 -0.556 20.865 1.00 97.75 197 THR A C 1
ATOM 1570 O O . THR A 1 197 ? 3.521 -0.123 19.890 1.00 97.75 197 THR A O 1
ATOM 1573 N N . VAL A 1 198 ? 1.907 -1.415 20.751 1.00 97.12 198 VAL A N 1
ATOM 1574 C CA . VAL A 1 198 ? 1.521 -2.011 19.466 1.00 97.12 198 VAL A CA 1
ATOM 1575 C C . VAL A 1 198 ? 0.792 -1.003 18.583 1.00 97.12 198 VAL A C 1
ATOM 1577 O O . VAL A 1 198 ? 1.168 -0.815 17.429 1.00 97.12 198 VAL A O 1
ATOM 1580 N N . LEU A 1 199 ? -0.234 -0.327 19.108 1.00 97.31 199 LEU A N 1
ATOM 1581 C CA . LEU A 1 199 ? -1.060 0.572 18.300 1.00 97.31 199 LEU A CA 1
ATOM 1582 C C . LEU A 1 199 ? -0.315 1.857 17.915 1.00 97.31 199 LEU A C 1
ATOM 1584 O O . LEU A 1 199 ? -0.571 2.410 16.845 1.00 97.31 199 LEU A O 1
ATOM 1588 N N . GLY A 1 200 ? 0.618 2.307 18.761 1.00 96.62 200 GLY A N 1
ATOM 1589 C CA . GLY A 1 200 ? 1.462 3.476 18.510 1.00 96.62 200 GLY A CA 1
ATOM 1590 C C . GLY A 1 200 ? 2.658 3.220 17.588 1.00 96.62 200 GLY A C 1
ATOM 1591 O O . GLY A 1 200 ? 3.308 4.177 17.178 1.00 96.62 200 GLY A O 1
ATOM 1592 N N . ALA A 1 201 ? 2.959 1.963 17.242 1.00 95.56 201 ALA A N 1
ATOM 1593 C CA . ALA A 1 201 ? 4.117 1.617 16.411 1.00 95.56 201 ALA A CA 1
ATOM 1594 C C . ALA A 1 201 ? 3.898 1.830 14.903 1.00 95.56 201 ALA A C 1
ATOM 1596 O O . ALA A 1 201 ? 4.849 1.712 14.131 1.00 95.56 201 ALA A O 1
ATOM 1597 N N . ILE A 1 202 ? 2.666 2.114 14.468 1.00 92.12 202 ILE A N 1
ATOM 1598 C CA . ILE A 1 202 ? 2.317 2.246 13.050 1.00 92.12 202 ILE A CA 1
ATOM 1599 C C . ILE A 1 202 ? 2.182 3.737 12.710 1.00 92.12 202 ILE A C 1
ATOM 1601 O O . ILE A 1 202 ? 1.214 4.372 13.137 1.00 92.12 202 ILE A O 1
ATOM 1605 N N . PRO A 1 203 ? 3.134 4.324 11.964 1.00 87.62 203 PRO A N 1
ATOM 1606 C CA . PRO A 1 203 ? 3.027 5.703 11.517 1.00 87.62 203 PRO A CA 1
ATOM 1607 C C . PRO A 1 203 ? 2.027 5.831 10.362 1.00 87.62 203 PRO A C 1
ATOM 1609 O O . PRO A 1 203 ? 1.875 4.924 9.543 1.00 87.62 203 PRO A O 1
ATOM 1612 N N . TYR A 1 204 ? 1.393 6.998 10.271 1.00 87.56 204 TYR A N 1
ATOM 1613 C CA . TYR A 1 204 ? 0.452 7.351 9.211 1.00 87.56 204 TYR A CA 1
ATOM 1614 C C . TYR A 1 204 ? 0.920 8.604 8.477 1.00 87.56 204 TYR A C 1
ATOM 1616 O O . TYR A 1 204 ? 1.601 9.457 9.047 1.00 87.56 204 TYR A O 1
ATOM 1624 N N . GLN A 1 205 ? 0.516 8.724 7.216 1.00 79.44 205 GLN A N 1
ATOM 1625 C CA . GLN A 1 205 ? 0.732 9.902 6.388 1.00 79.44 205 GLN A CA 1
ATOM 1626 C C . GLN A 1 205 ? -0.615 10.406 5.869 1.00 79.44 205 GLN A C 1
ATOM 1628 O O . GLN A 1 205 ? -1.489 9.609 5.523 1.00 79.44 205 GLN A O 1
ATOM 1633 N N . SER A 1 206 ? -0.772 11.727 5.799 1.00 80.44 206 SER A N 1
ATOM 1634 C CA . SER A 1 206 ? -1.912 12.352 5.131 1.00 80.44 206 SER A CA 1
ATOM 1635 C C . SER A 1 206 ? -1.858 12.101 3.626 1.00 80.44 206 SER A C 1
ATOM 1637 O O . SER A 1 206 ? -0.813 12.276 3.003 1.00 80.44 206 SER A O 1
ATOM 1639 N N . ASN A 1 207 ? -2.995 11.736 3.045 1.00 73.00 207 ASN A N 1
ATOM 1640 C CA . ASN A 1 207 ? -3.161 11.603 1.605 1.00 73.00 207 ASN A CA 1
ATOM 1641 C C . ASN A 1 207 ? -4.367 12.439 1.162 1.00 73.00 207 ASN A C 1
ATOM 1643 O O . ASN A 1 207 ? -5.356 12.517 1.895 1.00 73.00 207 ASN A O 1
ATOM 1647 N N . GLU A 1 208 ? -4.282 13.046 -0.017 1.00 64.00 208 GLU A N 1
ATOM 1648 C CA . GLU A 1 208 ? -5.402 13.738 -0.657 1.00 64.00 208 GLU A CA 1
ATOM 1649 C C . GLU A 1 208 ? -6.039 12.778 -1.671 1.00 64.00 208 GLU A C 1
ATOM 1651 O O . GLU A 1 208 ? -5.335 12.161 -2.473 1.00 64.00 208 GLU A O 1
ATOM 1656 N N . VAL A 1 209 ? -7.360 12.597 -1.589 1.00 54.34 209 VAL A N 1
ATOM 1657 C CA . VAL A 1 209 ? -8.148 11.714 -2.468 1.00 54.34 209 VAL A CA 1
ATOM 1658 C C . VAL A 1 209 ? -9.132 12.546 -3.268 1.00 54.34 209 VAL A C 1
ATOM 1660 O O . VAL A 1 209 ? -9.793 13.404 -2.641 1.00 54.34 209 VAL A O 1
#

Secondary structure (DSSP, 8-state):
-----EEEETTTTEEEETTSHHHHTSSGGGGG-HHHHHHHHHHHHHHHHGGGGGG-S----BHHHHHHHTT--HHHIIIIIHHHHHHHHT--HHHHHHSBHHHHHHHHHHTTTT-SSS-------TT-THHHHHHHHGGGGGG--TT--EEEEEEETTEEEEEETTS--EEES-----S-HHHHHHHBSS--HHHHHHHTT--------

Solvent-accessible surface area (backbone atoms only — not comparable to full-atom values): 12617 Å² total; per-residue (Å²): 137,86,89,75,59,70,47,77,39,79,94,78,68,47,50,34,23,78,78,44,73,68,42,43,41,62,43,62,70,51,79,78,32,68,65,53,54,52,24,55,52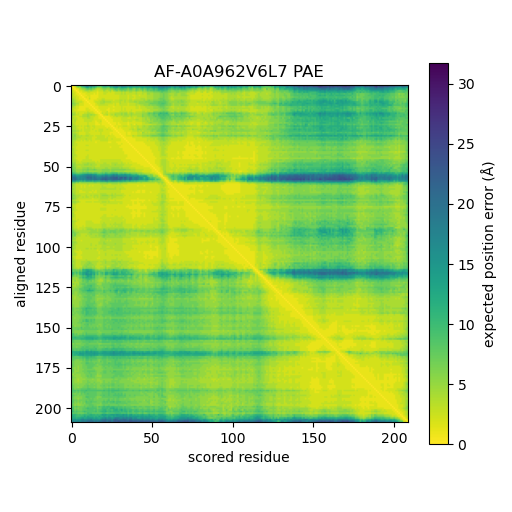,42,49,57,47,43,42,68,52,50,65,63,55,70,74,52,89,76,58,82,51,27,30,45,59,53,39,55,76,68,68,55,54,67,58,28,46,68,68,43,53,28,54,50,45,18,68,74,66,72,42,59,47,71,57,47,35,59,35,39,32,49,59,55,48,50,50,33,55,79,65,32,67,47,42,88,89,68,57,72,86,84,84,78,59,88,87,41,73,64,52,57,54,54,61,72,40,60,90,52,50,92,78,59,71,76,99,61,56,71,54,35,38,39,84,50,97,89,31,30,38,41,27,38,72,88,60,71,74,44,81,38,80,71,87,84,84,89,63,57,44,58,57,47,55,66,26,39,72,76,68,49,72,66,52,49,56,61,30,65,67,60,87,84,78,92,74,90,131

Sequence (209 aa):
TQMSFSIQCEQSGLEYNGNTLNSLFAQRRNLLRPGFYRMLRDILRFNRAAPALLAAADNNLSLLDYLQSSGYGKAFIEHYLLPMGAAIWSAEPGLIARMPAHFFIRFFQNHGLLSVNQRPQWHVIKGGSQRYVEALTAGFREHIRLRCPVAQIRRRPGHVEIQPVNGDSERFDAVIIATHSDQALRLLADPSAAERTVLGAIPYQSNEV

Foldseek 3Di:
DADWDWDQDPVVRDTATLPDPCRRPVPVVLVVPVVSVLLVVLLLVCLPPLVVVLPDPDQQDFLQNVCVVVPRDPCNLPGPDLVVVCVVVVDDSVVNRRPGSNVSSVVCVVQVVSPSPDHDGDDADVVHPVVVVCVVCVVPVVVDDPPFAWQAWEDDVQWIWTHTPPDHIDTDRDDDDPDQLVVVLRRYPDDDPVSCVVSVPDDDDDHDD

Radius of gyration: 23.36 Å; Cα contacts (8 Å, |Δi|>4): 210; chains: 1; bounding box: 55×33×67 Å

Mean predicted aligned error: 5.82 Å